Protein AF-X1LN99-F1 (afdb_monomer_lite)

Structure (mmCIF, N/CA/C/O backbone):
data_AF-X1LN99-F1
#
_entry.id   AF-X1LN99-F1
#
loop_
_atom_site.group_PDB
_atom_site.id
_atom_site.type_symbol
_atom_site.label_atom_id
_atom_site.label_alt_id
_atom_site.label_comp_id
_atom_site.label_asym_id
_atom_site.label_entity_id
_atom_site.label_seq_id
_atom_site.pdbx_PDB_ins_code
_atom_site.Cartn_x
_atom_site.Cartn_y
_atom_site.Cartn_z
_atom_site.occupancy
_atom_site.B_iso_or_equiv
_atom_site.auth_seq_id
_atom_site.auth_comp_id
_atom_site.auth_asym_id
_atom_site.auth_atom_id
_atom_site.pdbx_PDB_model_num
ATOM 1 N N . MET A 1 1 ? -45.304 30.176 42.654 1.00 46.66 1 MET A N 1
ATOM 2 C CA . MET A 1 1 ? -45.080 28.959 41.843 1.00 46.66 1 MET A CA 1
ATOM 3 C C . MET A 1 1 ? -43.577 28.750 41.726 1.00 46.66 1 MET A C 1
ATOM 5 O O . MET A 1 1 ? -42.931 29.525 41.030 1.00 46.66 1 MET A O 1
ATOM 9 N N . ARG A 1 2 ? -42.998 27.821 42.500 1.00 54.62 2 ARG A N 1
ATOM 10 C CA . ARG A 1 2 ? -41.546 27.556 42.487 1.00 54.62 2 ARG A CA 1
ATOM 11 C C . ARG A 1 2 ? -41.165 26.625 41.335 1.00 54.62 2 ARG A C 1
ATOM 13 O O . ARG A 1 2 ? -42.014 25.917 40.801 1.00 54.62 2 ARG A O 1
ATOM 20 N N . LYS A 1 3 ? -39.906 26.709 40.894 1.00 66.12 3 LYS A N 1
ATOM 21 C CA . LYS A 1 3 ? -39.421 26.034 39.684 1.00 66.12 3 LYS A CA 1
ATOM 22 C C . LYS A 1 3 ? -39.251 24.530 39.958 1.00 66.12 3 LYS A C 1
ATOM 24 O O . LYS A 1 3 ? -38.556 24.193 40.909 1.00 66.12 3 LYS A O 1
ATOM 29 N N . PRO A 1 4 ? -39.781 23.635 39.105 1.00 71.94 4 PRO A N 1
ATOM 30 C CA . PRO A 1 4 ? -39.759 22.183 39.335 1.00 71.94 4 PRO A CA 1
ATOM 31 C C . PRO A 1 4 ? -38.345 21.621 39.562 1.00 71.94 4 PRO A C 1
ATOM 33 O O . PRO A 1 4 ? -38.133 20.824 40.464 1.00 71.94 4 PRO A O 1
ATOM 36 N N . LYS A 1 5 ? -37.343 22.150 38.847 1.00 78.31 5 LYS A N 1
ATOM 37 C CA . LYS A 1 5 ? -35.937 21.729 38.982 1.00 78.31 5 LYS A CA 1
ATOM 38 C C . LYS A 1 5 ? -35.326 21.964 40.367 1.00 78.31 5 LYS A C 1
ATOM 40 O O . LYS A 1 5 ? -34.363 21.301 40.721 1.00 78.31 5 LYS A O 1
ATOM 45 N N . GLU A 1 6 ? -35.809 22.957 41.109 1.00 84.56 6 GLU A N 1
ATOM 46 C CA . GLU A 1 6 ? -35.268 23.272 42.435 1.00 84.56 6 GLU A CA 1
ATOM 47 C C . GLU A 1 6 ? -35.751 22.256 43.473 1.00 84.56 6 GLU A C 1
ATOM 49 O O . GLU A 1 6 ? -34.969 21.818 44.307 1.00 84.56 6 GLU A O 1
ATOM 54 N N . PHE A 1 7 ? -37.009 21.821 43.360 1.00 87.94 7 PHE A N 1
ATOM 55 C CA . PHE A 1 7 ? -37.572 20.768 44.198 1.00 87.94 7 PHE A CA 1
ATOM 56 C C . PHE A 1 7 ? -36.918 19.408 43.928 1.00 87.94 7 PHE A C 1
ATOM 58 O O . PHE A 1 7 ? -36.522 18.739 44.877 1.00 87.94 7 PHE A O 1
ATOM 65 N N . ASP A 1 8 ? -36.741 19.036 42.655 1.00 88.12 8 ASP A N 1
ATOM 66 C CA . ASP A 1 8 ? -36.115 17.761 42.274 1.00 88.12 8 ASP A CA 1
ATOM 67 C C . ASP A 1 8 ? -34.702 17.626 42.868 1.00 88.12 8 ASP A C 1
ATOM 69 O O . ASP A 1 8 ? -34.367 16.599 43.449 1.00 88.12 8 ASP A O 1
ATOM 73 N N . ASN A 1 9 ? -33.907 18.700 42.825 1.00 91.31 9 ASN A N 1
ATOM 74 C CA . ASN A 1 9 ? -32.567 18.714 43.417 1.00 91.31 9 ASN A CA 1
ATOM 75 C C . ASN A 1 9 ? -32.588 18.551 44.949 1.00 91.31 9 ASN A C 1
ATOM 77 O O . ASN A 1 9 ? -31.709 17.901 45.509 1.00 91.31 9 ASN A O 1
ATOM 81 N N . ILE A 1 10 ? -33.566 19.161 45.632 1.00 90.75 10 ILE A N 1
ATOM 82 C CA . ILE A 1 10 ? -33.731 19.033 47.090 1.00 90.75 10 ILE A CA 1
ATOM 83 C C . ILE A 1 10 ? -34.147 17.602 47.448 1.00 90.75 10 ILE A C 1
ATOM 85 O O . ILE A 1 10 ? -33.633 17.023 48.405 1.00 90.75 10 ILE A O 1
ATOM 89 N N . LEU A 1 11 ? -35.056 17.013 46.667 1.00 89.94 11 LEU A N 1
ATOM 90 C CA . LEU A 1 11 ? -35.460 15.624 46.835 1.00 89.94 11 LEU A CA 1
ATOM 91 C C . LEU A 1 11 ? -34.271 14.677 46.629 1.00 89.94 11 LEU A C 1
ATOM 93 O O . LEU A 1 11 ? -34.066 13.800 47.464 1.00 89.94 11 LEU A O 1
ATOM 97 N N . ASP A 1 12 ? -33.472 14.872 45.579 1.00 90.81 12 ASP A N 1
ATOM 98 C CA . ASP A 1 12 ? -32.281 14.062 45.297 1.00 90.81 12 ASP A CA 1
ATOM 99 C C . ASP A 1 12 ? -31.249 14.130 46.436 1.00 90.81 12 ASP A C 1
ATOM 101 O O . ASP A 1 12 ? -30.759 13.088 46.879 1.00 90.81 12 ASP A O 1
ATOM 105 N N . ASP A 1 13 ? -30.977 15.321 46.982 1.00 91.62 13 ASP A N 1
ATOM 106 C CA . ASP A 1 13 ? -30.096 15.476 48.151 1.00 91.62 13 ASP A CA 1
ATOM 107 C C . ASP A 1 13 ? -30.667 14.756 49.387 1.00 91.62 13 ASP A C 1
ATOM 109 O O . ASP A 1 13 ? -29.952 14.005 50.060 1.00 91.62 13 ASP A O 1
ATOM 113 N N . CYS A 1 14 ? -31.974 14.883 49.651 1.00 90.88 14 CYS A N 1
ATOM 114 C CA . CYS A 1 14 ? -32.622 14.133 50.729 1.00 90.88 14 CYS A CA 1
ATOM 115 C C . CYS A 1 14 ? -32.538 12.613 50.531 1.00 90.88 14 CYS A C 1
ATOM 117 O O . CYS A 1 14 ? -32.322 11.876 51.497 1.00 90.88 14 CYS A O 1
ATOM 119 N N . LEU A 1 15 ? -32.685 12.123 49.298 1.00 90.19 15 LEU A N 1
ATOM 120 C CA . LEU A 1 15 ? -32.562 10.703 48.976 1.00 90.19 15 LEU A CA 1
ATOM 121 C C . LEU A 1 15 ? -31.135 10.200 49.191 1.00 90.19 15 LEU A C 1
ATOM 123 O O . LEU A 1 15 ? -30.956 9.122 49.758 1.00 90.19 15 LEU A O 1
ATOM 127 N N . GLU A 1 16 ? -30.121 10.967 48.795 1.00 90.81 16 GLU A N 1
ATOM 128 C CA . GLU A 1 16 ? -28.720 10.602 49.005 1.00 90.81 16 GLU A CA 1
ATOM 129 C C . GLU A 1 16 ? -28.380 10.517 50.501 1.00 90.81 16 GLU A C 1
ATOM 131 O O . GLU A 1 16 ? -27.798 9.526 50.961 1.00 90.81 16 GLU A O 1
ATOM 1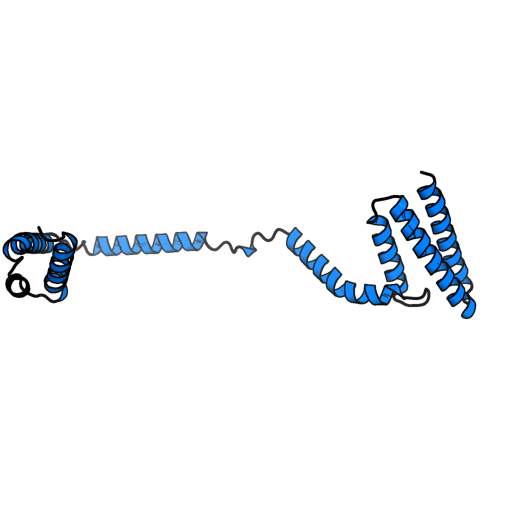36 N N . ARG A 1 17 ? -28.801 11.511 51.293 1.00 88.50 17 ARG A N 1
ATOM 137 C CA . ARG A 1 17 ? -28.586 11.525 52.749 1.00 88.50 17 ARG A CA 1
ATOM 138 C C . ARG A 1 17 ? -29.305 10.371 53.449 1.00 88.50 17 ARG A C 1
ATOM 140 O O . ARG A 1 17 ? -28.703 9.669 54.264 1.00 88.50 17 ARG A O 1
ATOM 147 N N . LEU A 1 18 ? -30.554 10.102 53.080 1.00 89.00 18 LEU A N 1
ATOM 148 C CA . LEU A 1 18 ? -31.356 9.034 53.678 1.00 89.00 18 LEU A CA 1
ATOM 149 C C . LEU A 1 18 ? -30.870 7.631 53.272 1.00 89.00 18 LEU A C 1
ATOM 151 O O . LEU A 1 18 ? -30.830 6.714 54.097 1.00 89.00 18 LEU A O 1
ATOM 155 N N . LEU A 1 19 ? -30.504 7.421 52.003 1.00 85.44 19 LEU A N 1
ATOM 156 C CA . LEU A 1 19 ? -30.157 6.092 51.485 1.00 85.44 19 LEU A CA 1
ATOM 157 C C . LEU A 1 19 ? -28.691 5.712 51.708 1.00 85.44 19 LEU A C 1
ATOM 159 O O . LEU A 1 19 ? -28.435 4.533 51.975 1.00 85.44 19 LEU A O 1
ATOM 163 N N . THR A 1 20 ? -27.771 6.677 51.619 1.00 85.31 20 THR A N 1
ATOM 164 C CA . THR A 1 20 ? -26.319 6.450 51.696 1.00 85.31 20 THR A CA 1
ATOM 165 C C . THR A 1 20 ? -25.751 6.806 53.069 1.00 85.31 20 THR A C 1
ATOM 167 O O . THR A 1 20 ? -24.973 6.023 53.612 1.00 85.31 20 THR A O 1
ATOM 170 N N . LYS A 1 21 ? -26.134 7.956 53.650 1.00 85.31 21 LYS A N 1
ATOM 171 C CA . LYS A 1 21 ? -25.605 8.420 54.954 1.00 85.31 21 LYS A CA 1
ATOM 172 C C . LYS A 1 21 ? -26.401 7.903 56.157 1.00 85.31 21 LYS A C 1
ATOM 174 O O . LYS A 1 21 ? -25.872 7.878 57.263 1.00 85.31 21 LYS A O 1
ATOM 179 N N . GLY A 1 22 ? -27.634 7.443 55.937 1.00 82.50 22 GLY A N 1
ATOM 180 C CA . GLY A 1 22 ? -28.493 6.867 56.975 1.00 82.50 22 GLY A CA 1
ATOM 181 C C . GLY A 1 22 ? -29.210 7.900 57.848 1.00 82.50 22 GLY A C 1
ATOM 182 O O . GLY A 1 22 ? -29.610 7.565 58.961 1.00 82.50 22 GLY A O 1
ATOM 183 N N . GLU A 1 23 ? -29.366 9.135 57.364 1.00 88.56 23 GLU A N 1
ATOM 184 C CA . GLU A 1 23 ? -30.147 10.173 58.048 1.00 88.56 23 GLU A CA 1
ATOM 185 C C . GLU A 1 23 ? -31.647 9.831 58.087 1.00 88.56 23 GLU A C 1
ATOM 187 O O . GLU A 1 23 ? -32.174 9.089 57.250 1.00 88.56 23 GLU A O 1
ATOM 192 N N . THR A 1 24 ? -32.342 10.373 59.088 1.00 87.44 24 THR A N 1
ATOM 193 C CA . THR A 1 24 ? -33.792 10.197 59.270 1.00 87.44 24 THR A CA 1
ATOM 194 C C . THR A 1 24 ? -34.592 11.196 58.430 1.00 87.44 24 THR A C 1
ATOM 196 O O . THR A 1 24 ? -34.074 12.228 58.005 1.00 87.44 24 THR A O 1
ATOM 199 N N . ILE A 1 25 ? -35.871 10.897 58.175 1.00 86.50 25 ILE A N 1
ATOM 200 C CA . ILE A 1 25 ? -36.743 11.780 57.382 1.00 86.50 25 ILE A CA 1
ATOM 201 C C . ILE A 1 25 ? -36.854 13.141 58.075 1.00 86.50 25 ILE A C 1
ATOM 203 O O . ILE A 1 25 ? -36.763 14.177 57.428 1.00 86.50 25 ILE A O 1
ATOM 207 N N . GLU A 1 26 ? -36.982 13.131 59.397 1.00 87.50 26 GLU A N 1
ATOM 208 C CA . GLU A 1 26 ? -37.114 14.307 60.249 1.00 87.50 26 GLU A CA 1
ATOM 209 C C . GLU A 1 26 ? -35.918 15.259 60.089 1.00 87.50 26 GLU A C 1
ATOM 211 O O . GLU A 1 26 ? -36.114 16.455 59.899 1.00 87.50 26 GLU A O 1
ATOM 216 N N . GLN A 1 27 ? -34.694 14.724 60.035 1.00 86.88 27 GLN A N 1
ATOM 217 C CA . GLN A 1 27 ? -33.472 15.511 59.820 1.00 86.88 27 GLN A CA 1
ATOM 218 C C . GLN A 1 27 ? -33.415 16.164 58.429 1.00 86.88 27 GLN A C 1
ATOM 220 O O . GLN A 1 27 ? -32.921 17.288 58.293 1.00 86.88 27 GLN A O 1
ATOM 225 N N . CYS A 1 28 ? -33.955 15.508 57.392 1.00 86.88 28 CYS A N 1
ATOM 226 C CA . CYS A 1 28 ? -34.029 16.139 56.072 1.00 86.88 28 CYS A CA 1
ATOM 227 C C . CYS A 1 28 ? -35.118 17.214 55.998 1.00 86.88 28 CYS A C 1
ATOM 229 O O . CYS A 1 28 ? -34.920 18.252 55.368 1.00 86.88 28 CYS A O 1
ATOM 231 N N . LEU A 1 29 ? -36.248 17.002 56.683 1.00 87.94 29 LEU A N 1
ATOM 232 C CA . LEU A 1 29 ? -37.337 17.980 56.746 1.00 87.94 29 LEU A CA 1
ATOM 233 C C . LEU A 1 29 ? -36.939 19.240 57.532 1.00 87.94 29 LEU A C 1
ATOM 235 O O . LEU A 1 29 ? -37.358 20.333 57.163 1.00 87.94 29 LEU A O 1
ATOM 239 N N . GLU A 1 30 ? -36.088 19.117 58.556 1.00 89.31 30 GLU A N 1
ATOM 240 C CA . GLU A 1 30 ? -35.507 20.267 59.269 1.00 89.31 30 GLU A CA 1
ATOM 241 C C . GLU A 1 30 ? -34.581 21.112 58.383 1.00 89.31 30 GLU A C 1
ATOM 243 O O . GLU A 1 30 ? -34.513 22.331 58.544 1.00 89.31 30 GLU A O 1
ATOM 248 N N . SER A 1 31 ? -33.895 20.486 57.423 1.00 86.50 31 SER A N 1
ATOM 249 C CA . SER A 1 31 ? -33.008 21.184 56.482 1.00 86.50 31 SER A CA 1
ATOM 250 C C . SER A 1 31 ? -33.775 21.967 55.405 1.00 86.50 31 SER A C 1
ATOM 252 O O . SER A 1 31 ? -33.236 22.925 54.851 1.00 86.50 31 SER A O 1
ATOM 254 N N . TYR A 1 32 ? -35.029 21.586 55.126 1.00 87.75 32 TYR A N 1
ATOM 255 C CA . TYR A 1 32 ? -35.880 22.179 54.085 1.00 87.75 32 TYR A CA 1
ATOM 256 C C . TYR A 1 32 ? -37.329 22.387 54.576 1.00 87.75 32 TYR A C 1
ATOM 258 O O . TYR A 1 32 ? -38.263 21.760 54.063 1.00 87.75 32 TYR A O 1
ATOM 266 N N . PRO A 1 33 ? -37.551 23.283 55.560 1.00 82.69 33 PRO A N 1
ATOM 267 C CA . PRO A 1 33 ? -38.851 23.444 56.215 1.00 82.69 33 PRO A CA 1
ATOM 268 C C . PRO A 1 33 ? -39.938 23.990 55.280 1.00 82.69 33 PRO A C 1
ATOM 270 O O . PRO A 1 33 ? -41.115 23.701 55.469 1.00 82.69 33 PRO A O 1
ATOM 273 N N . GLU A 1 34 ? -39.563 24.746 54.243 1.00 85.25 34 GLU A N 1
ATOM 274 C CA . GLU A 1 34 ? -40.515 25.321 53.282 1.00 85.25 34 GLU A CA 1
ATOM 275 C C . GLU A 1 34 ? -41.102 24.285 52.306 1.00 85.25 34 GLU A C 1
ATOM 277 O O . GLU A 1 34 ? -42.121 24.553 51.675 1.00 85.25 34 GLU A O 1
ATOM 282 N N . GLN A 1 35 ? -40.462 23.120 52.158 1.00 86.00 35 GLN A N 1
ATOM 283 C CA . GLN A 1 35 ? -40.867 22.030 51.260 1.00 86.00 35 GLN A CA 1
ATOM 284 C C . GLN A 1 35 ? -41.264 20.763 52.034 1.00 86.00 35 GLN A C 1
ATOM 286 O O . GLN A 1 35 ? -41.509 19.715 51.432 1.00 86.00 35 GLN A O 1
ATOM 291 N N . ALA A 1 36 ? -41.328 20.841 53.366 1.00 84.88 36 ALA A N 1
ATOM 292 C CA . ALA A 1 36 ? -41.495 19.681 54.229 1.00 84.88 36 ALA A CA 1
ATOM 293 C C . ALA A 1 36 ? -42.809 18.921 53.972 1.00 84.88 36 ALA A C 1
ATOM 295 O O . ALA A 1 36 ? -42.816 17.687 53.955 1.00 84.88 36 ALA A O 1
ATOM 296 N N . ASP A 1 37 ? -43.899 19.646 53.711 1.00 85.12 37 ASP A N 1
ATOM 297 C CA . ASP A 1 37 ? -45.219 19.060 53.450 1.00 85.12 37 ASP A CA 1
ATOM 298 C C . ASP A 1 37 ? -45.254 18.245 52.145 1.00 85.12 37 ASP A C 1
ATOM 300 O O . ASP A 1 37 ? -45.911 17.204 52.08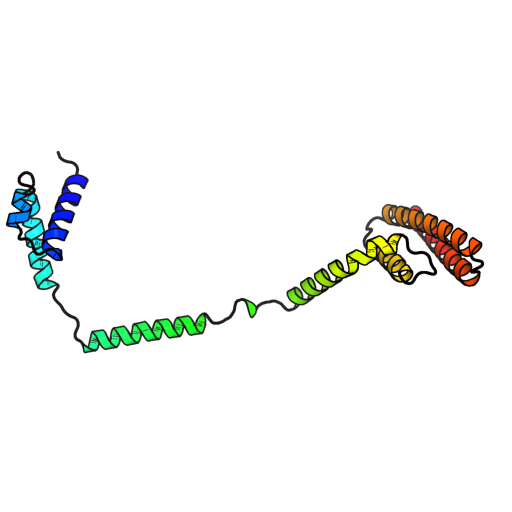2 1.00 85.12 37 ASP A O 1
ATOM 304 N N . GLU A 1 38 ? -44.500 18.668 51.124 1.00 86.88 38 GLU A N 1
ATOM 305 C CA . GLU A 1 38 ? -44.412 17.983 49.827 1.00 86.88 38 GLU A CA 1
ATOM 306 C C . GLU A 1 38 ? -43.361 16.853 49.826 1.00 86.88 38 GLU A C 1
ATOM 308 O O . GLU A 1 38 ? -43.577 15.804 49.217 1.00 86.88 38 GLU A O 1
ATOM 313 N N . LEU A 1 39 ? -42.242 17.011 50.546 1.00 88.81 39 LEU A N 1
ATOM 314 C CA . LEU A 1 39 ? -41.155 16.019 50.608 1.00 88.81 39 LEU A CA 1
ATOM 315 C C . LEU A 1 39 ? -41.506 14.791 51.458 1.00 88.81 39 LEU A C 1
ATOM 317 O O . LEU A 1 39 ? -41.156 13.660 51.106 1.00 88.81 39 LEU A O 1
ATOM 321 N N . LYS A 1 40 ? -42.209 14.988 52.578 1.00 89.38 40 LYS A N 1
ATOM 322 C CA . LYS A 1 40 ? -42.541 13.927 53.540 1.00 89.38 40 LYS A CA 1
ATOM 323 C C . LYS A 1 40 ? -43.206 12.687 52.911 1.00 89.38 40 LYS A C 1
ATOM 325 O O . LYS A 1 40 ? -42.703 11.585 53.159 1.00 89.38 40 LYS A O 1
ATOM 330 N N . PRO A 1 41 ? -44.279 12.792 52.097 1.00 92.38 41 PRO A N 1
ATOM 331 C CA . PRO A 1 41 ? -44.906 11.612 51.491 1.00 92.38 41 PRO A CA 1
ATOM 332 C C . PRO A 1 41 ? -43.991 10.890 50.484 1.00 92.38 41 PRO A C 1
ATOM 334 O O . PRO A 1 41 ? -44.022 9.658 50.389 1.00 92.38 41 PRO A O 1
ATOM 337 N N . LEU A 1 42 ? -43.135 11.622 49.763 1.00 90.88 42 LEU A N 1
ATOM 338 C CA . LEU A 1 42 ? -42.202 11.038 48.793 1.00 90.88 42 LEU A CA 1
ATOM 339 C C . LEU A 1 42 ? -41.109 10.217 49.489 1.00 90.88 42 LEU A C 1
ATOM 341 O O . LEU A 1 42 ? -40.862 9.067 49.119 1.00 90.88 42 LEU A O 1
ATOM 345 N N . LEU A 1 43 ? -40.518 10.757 50.558 1.00 89.88 43 LEU A N 1
ATOM 346 C CA . LEU A 1 43 ? -39.488 10.062 51.338 1.00 89.88 43 LEU A CA 1
ATOM 347 C C . LEU A 1 43 ? -40.041 8.814 52.047 1.00 89.88 43 LEU A C 1
ATOM 349 O O . LEU A 1 43 ? -39.387 7.768 52.073 1.00 89.88 43 LEU A O 1
ATOM 353 N N . GLN A 1 44 ? -41.276 8.876 52.557 1.00 90.00 44 GLN A N 1
ATOM 354 C CA . GLN A 1 44 ? -41.958 7.708 53.128 1.00 90.00 44 GLN A CA 1
ATOM 355 C C . GLN A 1 44 ? -42.160 6.593 52.092 1.00 90.00 44 GLN A C 1
ATOM 357 O O . GLN A 1 44 ? -41.932 5.417 52.391 1.00 90.00 44 GLN A O 1
ATOM 362 N N . THR A 1 45 ? -42.527 6.959 50.861 1.00 88.31 45 THR A N 1
ATOM 363 C CA . THR A 1 45 ? -42.714 6.011 49.753 1.00 88.31 45 THR A CA 1
ATOM 364 C C . THR A 1 45 ? -41.404 5.315 49.390 1.00 88.31 45 THR A C 1
ATOM 366 O O . THR A 1 45 ? -41.366 4.091 49.229 1.00 88.31 45 THR A O 1
ATOM 369 N N . VAL A 1 46 ? -40.303 6.066 49.327 1.00 87.88 46 VAL A N 1
ATOM 370 C CA . VAL A 1 46 ? -38.966 5.512 49.073 1.00 87.88 46 VAL A CA 1
ATOM 371 C C . VAL A 1 46 ? -38.564 4.536 50.175 1.00 87.88 46 VAL A C 1
ATOM 373 O O . VAL A 1 46 ? -38.072 3.448 49.881 1.00 87.88 46 VAL A O 1
ATOM 376 N N . LEU A 1 47 ? -38.811 4.869 51.442 1.00 85.25 47 LEU A N 1
ATOM 377 C CA . LEU A 1 47 ? -38.448 4.010 52.569 1.00 85.25 47 LEU A CA 1
ATOM 378 C C . LEU A 1 47 ? -39.268 2.710 52.599 1.00 85.25 47 LEU A C 1
ATOM 380 O O . LEU A 1 47 ? -38.711 1.636 52.852 1.00 85.25 47 LEU A O 1
ATOM 384 N N . ALA A 1 48 ? -40.565 2.780 52.287 1.00 85.75 48 ALA A N 1
ATOM 385 C CA . ALA A 1 48 ? -41.413 1.600 52.119 1.00 85.75 48 ALA A CA 1
ATOM 386 C C . ALA A 1 48 ? -40.925 0.719 50.954 1.00 85.75 48 ALA A C 1
ATOM 388 O O . ALA A 1 48 ? -40.791 -0.499 51.099 1.00 85.75 48 ALA A O 1
ATOM 389 N N . THR A 1 49 ? -40.562 1.346 49.833 1.00 85.06 49 THR A N 1
ATOM 390 C CA . THR A 1 49 ? -40.054 0.657 48.640 1.00 85.06 49 THR A CA 1
ATOM 391 C C . THR A 1 49 ? -38.685 0.029 48.887 1.00 85.06 49 THR A C 1
ATOM 393 O O . THR A 1 49 ? -38.460 -1.109 48.491 1.00 85.06 49 THR A O 1
ATOM 396 N N . LYS A 1 50 ? -37.777 0.697 49.610 1.00 82.19 50 LYS A N 1
ATOM 397 C CA . LYS A 1 50 ? -36.453 0.164 49.973 1.00 82.19 50 LYS A CA 1
ATOM 398 C C . LYS A 1 50 ? -36.572 -1.121 50.792 1.00 82.19 50 LYS A C 1
ATOM 400 O O . LYS A 1 50 ? -35.856 -2.085 50.529 1.00 82.19 50 LYS A O 1
ATOM 405 N N . LYS A 1 51 ? -37.494 -1.150 51.762 1.00 77.12 51 LYS A N 1
ATOM 406 C CA . LYS A 1 51 ? -37.774 -2.348 52.571 1.00 77.12 51 LYS A CA 1
ATOM 407 C C . LYS A 1 51 ? -38.314 -3.494 51.711 1.00 77.12 51 LYS A C 1
ATOM 409 O O . LYS A 1 51 ? -37.895 -4.630 51.899 1.00 77.12 51 LYS A O 1
ATOM 414 N N . ALA A 1 52 ? -39.181 -3.192 50.744 1.00 76.06 52 ALA A N 1
ATOM 415 C CA . ALA A 1 52 ? -39.717 -4.180 49.807 1.00 76.06 52 ALA A CA 1
ATOM 416 C C . ALA A 1 52 ? -38.687 -4.647 48.758 1.00 76.06 52 ALA A C 1
ATOM 418 O O . ALA A 1 52 ? -38.700 -5.804 48.353 1.00 76.06 52 ALA A O 1
ATOM 419 N N . SER A 1 53 ? -37.766 -3.771 48.347 1.00 70.31 53 SER A N 1
ATOM 420 C CA . SER A 1 53 ? -36.742 -4.034 47.330 1.00 70.31 53 SER A CA 1
ATOM 421 C C . SER A 1 53 ? -35.501 -4.748 47.877 1.00 70.31 53 SER A C 1
ATOM 423 O O . SER A 1 53 ? -34.586 -5.049 47.110 1.00 70.31 53 SER A O 1
ATOM 425 N N . ALA A 1 54 ? -35.464 -5.086 49.169 1.00 68.75 54 ALA A N 1
ATOM 426 C CA . ALA A 1 54 ? -34.419 -5.909 49.784 1.00 68.75 54 ALA A CA 1
ATOM 427 C C . ALA A 1 54 ? -34.484 -7.397 49.358 1.00 68.75 54 ALA A C 1
ATOM 429 O O . ALA A 1 54 ? -34.078 -8.291 50.102 1.00 68.75 54 ALA A O 1
ATOM 430 N N . ILE A 1 55 ? -34.988 -7.679 48.152 1.00 68.44 55 ILE A N 1
ATOM 431 C CA . ILE A 1 55 ? -35.017 -9.009 47.551 1.00 68.44 55 ILE A CA 1
ATOM 432 C C . ILE A 1 55 ? -33.592 -9.338 47.111 1.00 68.44 55 ILE A C 1
ATOM 434 O O . ILE A 1 55 ? -33.155 -8.999 46.012 1.00 68.44 55 ILE A O 1
ATOM 438 N N . GLN A 1 56 ? -32.841 -10.000 47.988 1.00 75.75 56 GLN A N 1
ATOM 439 C CA . GLN A 1 56 ? -31.554 -10.560 47.607 1.00 75.75 56 GLN A CA 1
ATOM 440 C C . GLN A 1 56 ? -31.787 -11.778 46.702 1.00 75.75 56 GLN A C 1
ATOM 442 O O . GLN A 1 56 ? -32.524 -12.695 47.081 1.00 75.75 56 GLN A O 1
ATOM 447 N N . PRO A 1 57 ? -31.168 -11.829 45.508 1.00 80.94 57 PRO A N 1
ATOM 448 C CA . PRO A 1 57 ? -31.215 -13.019 44.675 1.00 80.94 57 PRO A CA 1
ATOM 449 C C . PRO A 1 57 ? -30.664 -14.218 45.445 1.00 80.94 57 PRO A C 1
ATOM 451 O O . PRO A 1 57 ? -29.670 -14.095 46.165 1.00 80.94 57 PRO A O 1
ATOM 454 N N . ARG A 1 58 ? -31.264 -15.398 45.249 1.00 88.00 58 ARG A N 1
ATOM 455 C CA . ARG A 1 58 ? -30.729 -16.641 45.820 1.00 88.00 58 ARG A CA 1
ATOM 456 C C . ARG A 1 58 ? -29.257 -16.806 45.400 1.00 88.00 58 ARG A C 1
ATOM 458 O O . ARG A 1 58 ? -28.935 -16.540 44.236 1.00 88.00 58 ARG A O 1
ATOM 465 N N . PRO A 1 59 ? -28.364 -17.267 46.290 1.00 87.06 59 PRO A N 1
ATOM 466 C CA . PRO A 1 59 ? -26.930 -17.360 46.000 1.00 87.06 59 PRO A CA 1
ATOM 467 C C . PRO A 1 59 ? -26.629 -18.211 44.755 1.00 87.06 59 PRO A C 1
ATOM 469 O O . PRO A 1 59 ? -25.770 -17.850 43.951 1.00 87.06 59 PRO A O 1
ATOM 472 N N . GLU A 1 60 ? -27.406 -19.273 44.528 1.00 91.06 60 GLU A N 1
ATOM 473 C CA . GLU A 1 60 ? -27.311 -20.122 43.334 1.00 91.06 60 GLU A CA 1
ATOM 474 C C . GLU A 1 60 ? -27.624 -19.370 42.033 1.00 91.06 60 GLU A C 1
ATOM 476 O O . GLU A 1 60 ? -26.941 -19.547 41.022 1.00 91.06 60 GLU A O 1
ATOM 481 N N . PHE A 1 61 ? -28.626 -18.485 42.055 1.00 91.38 61 PHE A N 1
ATOM 482 C CA . PHE A 1 61 ? -28.978 -17.659 40.901 1.00 91.38 61 PHE A CA 1
ATOM 483 C C . PHE A 1 61 ? -27.851 -16.676 40.573 1.00 91.38 61 PHE A C 1
ATOM 485 O O . PHE A 1 61 ? -27.467 -16.538 39.413 1.00 91.38 61 PHE A O 1
ATOM 492 N N . LYS A 1 62 ? -27.259 -16.047 41.598 1.00 92.12 62 LYS A N 1
ATOM 493 C CA . LYS A 1 62 ? -26.122 -15.130 41.434 1.00 92.12 62 LYS A CA 1
ATOM 494 C C . LYS A 1 62 ? -24.903 -15.841 40.841 1.00 92.12 62 LYS A C 1
ATOM 496 O O . LYS A 1 62 ? -24.266 -15.306 39.933 1.00 92.12 62 LYS A O 1
ATOM 501 N N . ALA A 1 63 ? -24.598 -17.048 41.319 1.00 91.19 63 ALA A N 1
ATOM 502 C CA . ALA A 1 63 ? -23.507 -17.863 40.790 1.00 91.19 63 ALA A CA 1
ATOM 503 C C . ALA A 1 63 ? -23.740 -18.231 39.314 1.00 91.19 63 ALA A C 1
ATOM 505 O O . ALA A 1 63 ? -22.853 -18.037 38.481 1.00 91.19 63 ALA A O 1
ATOM 506 N N . ARG A 1 64 ? -24.957 -18.676 38.972 1.00 94.38 64 ARG A N 1
ATOM 507 C CA . ARG A 1 64 ? -25.341 -19.012 37.594 1.00 94.38 64 ARG A CA 1
ATOM 508 C C . ARG A 1 64 ? -25.259 -17.804 36.659 1.00 94.38 64 ARG A C 1
ATOM 510 O O . ARG A 1 64 ? -24.671 -17.913 35.587 1.00 94.38 64 ARG A O 1
ATOM 517 N N . ALA A 1 65 ? -25.806 -16.660 37.065 1.00 93.62 65 ALA A N 1
ATOM 518 C CA . ALA A 1 65 ? -25.768 -15.433 36.273 1.00 93.62 65 ALA A CA 1
ATOM 519 C C . ALA A 1 65 ? -24.326 -14.964 36.021 1.00 93.62 65 ALA A C 1
ATOM 521 O O . ALA A 1 65 ? -23.977 -14.604 34.898 1.00 93.62 65 ALA A O 1
ATOM 522 N N . ARG A 1 66 ? -23.459 -15.043 37.042 1.00 94.69 66 ARG A N 1
ATOM 523 C CA . ARG A 1 66 ? -22.035 -14.708 36.908 1.00 94.69 66 ARG A CA 1
ATOM 524 C C . ARG A 1 66 ? -21.326 -15.622 35.912 1.00 94.69 66 ARG A C 1
ATOM 526 O O . ARG A 1 66 ? -20.569 -15.132 35.081 1.00 94.69 66 ARG A O 1
ATOM 533 N N . TYR A 1 67 ? -21.580 -16.927 35.982 1.00 95.25 67 TYR A N 1
ATOM 534 C CA . TYR A 1 67 ? -21.010 -17.886 35.037 1.00 95.25 67 TYR A CA 1
ATOM 535 C C . TYR A 1 67 ? -21.462 -17.598 33.599 1.00 95.25 67 TYR A C 1
ATOM 537 O O . TYR A 1 67 ? -20.625 -17.487 32.705 1.00 95.25 67 TYR A O 1
ATOM 545 N N . GLN A 1 68 ? -22.767 -17.391 33.384 1.00 94.69 68 GLN A N 1
ATOM 546 C CA . GLN A 1 68 ? -23.315 -17.073 32.062 1.00 94.69 68 GLN A CA 1
ATOM 547 C C . GLN A 1 68 ? -22.702 -15.793 31.485 1.00 94.69 68 GLN A C 1
ATOM 549 O O . GLN A 1 68 ? -22.248 -15.795 30.343 1.00 94.69 68 GLN A O 1
ATOM 554 N N . PHE A 1 69 ? -22.604 -14.734 32.291 1.00 95.12 69 PHE A N 1
ATOM 555 C CA . PHE A 1 69 ? -21.993 -13.472 31.879 1.00 95.12 69 PHE A CA 1
ATOM 556 C C . PHE A 1 69 ? -20.533 -13.649 31.436 1.00 95.12 69 PHE A C 1
ATOM 558 O O . PHE A 1 69 ? -20.165 -13.235 30.339 1.00 95.12 69 PHE A O 1
ATOM 565 N N . LEU A 1 70 ? -19.712 -14.323 32.249 1.00 95.00 70 LEU A N 1
ATOM 566 C CA . LEU A 1 70 ? -18.302 -14.558 31.920 1.00 95.00 70 LEU A CA 1
ATOM 567 C C . LEU A 1 70 ? -18.135 -15.443 30.675 1.00 95.00 70 LEU A C 1
ATOM 569 O O . LEU A 1 70 ? -17.279 -15.164 29.839 1.00 95.00 70 LEU A O 1
ATOM 573 N N . SER A 1 71 ? -18.975 -16.468 30.512 1.00 92.50 71 SER A N 1
ATOM 574 C CA . SER A 1 71 ? -18.938 -17.339 29.330 1.00 92.50 71 SER A CA 1
ATOM 575 C C . SER A 1 71 ? -19.305 -16.598 28.037 1.00 92.50 71 SER A C 1
ATOM 577 O O . SER A 1 71 ? -18.675 -16.808 27.000 1.00 92.50 71 SER A O 1
ATOM 579 N N . ALA A 1 72 ? -20.263 -15.667 28.102 1.00 90.94 72 ALA A N 1
ATOM 580 C CA . ALA A 1 72 ? -20.630 -14.830 26.967 1.00 90.94 72 ALA A CA 1
ATOM 581 C C . ALA A 1 72 ? -19.484 -13.891 26.559 1.00 90.94 72 ALA A C 1
ATOM 583 O O . ALA A 1 72 ? -19.229 -13.729 25.366 1.00 90.94 72 ALA A O 1
ATOM 584 N N . LEU A 1 73 ? -18.749 -13.328 27.527 1.00 88.88 73 LEU A N 1
ATOM 585 C CA . LEU A 1 73 ? -17.570 -12.502 27.245 1.00 88.88 73 LEU A CA 1
ATOM 586 C C . LEU A 1 73 ? -16.468 -13.297 26.530 1.00 88.88 73 LEU A C 1
ATOM 588 O O . LEU A 1 73 ? -15.943 -12.832 25.519 1.00 88.88 73 LEU A O 1
ATOM 592 N N . GLN A 1 74 ? -16.173 -14.518 26.985 1.00 86.19 74 GLN A N 1
ATOM 593 C CA . GLN A 1 74 ? -15.178 -15.385 26.338 1.00 86.19 74 GLN A CA 1
ATOM 594 C C . GLN A 1 74 ? -15.577 -15.759 24.902 1.00 86.19 74 GLN A C 1
ATOM 596 O O . GLN A 1 74 ? -14.749 -15.726 23.991 1.00 86.19 74 GLN A O 1
ATOM 601 N N . ALA A 1 75 ? -16.858 -16.060 24.669 1.00 83.06 75 ALA A N 1
ATOM 602 C CA . ALA A 1 75 ? -17.366 -16.353 23.329 1.00 83.06 75 ALA A CA 1
ATOM 603 C C . ALA A 1 75 ? -17.257 -15.142 22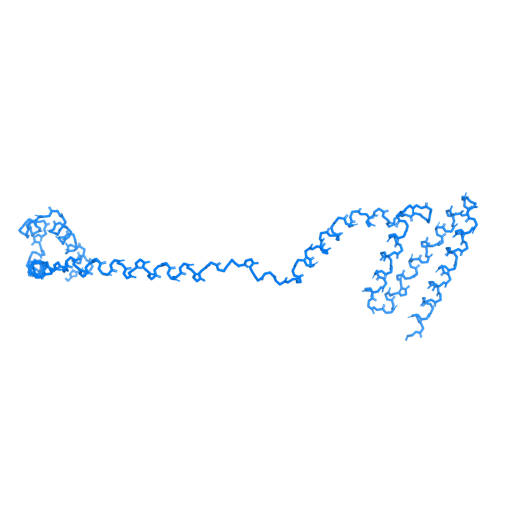.380 1.00 83.06 75 ALA A C 1
ATOM 605 O O . ALA A 1 75 ? -16.982 -15.302 21.187 1.00 83.06 75 ALA A O 1
ATOM 606 N N . MET A 1 76 ? -17.438 -13.922 22.898 1.00 77.00 76 MET A N 1
ATOM 607 C CA . MET A 1 76 ? -17.240 -12.690 22.129 1.00 77.00 76 MET A CA 1
ATOM 608 C C . MET A 1 76 ? -15.762 -12.441 21.801 1.00 77.00 76 MET A C 1
ATOM 610 O O . MET A 1 76 ? -15.447 -12.026 20.684 1.00 77.00 76 MET A O 1
ATOM 614 N N . GLU A 1 77 ? -14.853 -12.721 22.734 1.00 71.69 77 GLU A N 1
ATOM 615 C CA . GLU A 1 77 ? -13.409 -12.542 22.550 1.00 71.69 77 GLU A CA 1
ATOM 616 C C . GLU A 1 77 ? -12.831 -13.515 21.512 1.00 71.69 77 GLU A C 1
ATOM 618 O O . GLU A 1 77 ? -12.114 -13.093 20.600 1.00 71.69 77 GLU A O 1
ATOM 623 N N . ALA A 1 78 ? -13.252 -14.784 21.541 1.00 64.88 78 ALA A N 1
ATOM 624 C CA . ALA A 1 78 ? -12.867 -15.788 20.544 1.00 64.88 78 ALA A CA 1
ATOM 625 C C . ALA A 1 78 ? -13.276 -15.398 19.109 1.00 64.88 78 ALA A C 1
ATOM 627 O O . ALA A 1 78 ? -12.592 -15.729 18.141 1.00 64.88 78 ALA A O 1
ATOM 628 N N . LYS A 1 79 ? -14.372 -14.646 18.946 1.00 63.31 79 LYS A N 1
ATOM 629 C CA . LYS A 1 79 ? -14.809 -14.138 17.636 1.00 63.31 79 LYS A CA 1
ATOM 630 C C . LYS A 1 79 ? -14.028 -12.895 17.192 1.00 63.31 79 LYS A C 1
ATOM 632 O O . LYS A 1 79 ? -13.933 -12.627 15.994 1.00 63.31 79 LYS A O 1
ATOM 637 N N . ARG A 1 80 ? -13.461 -12.139 18.138 1.00 59.69 80 ARG A N 1
ATOM 638 C CA . ARG A 1 80 ? -12.720 -10.894 17.885 1.00 59.69 80 ARG A CA 1
ATOM 639 C C . ARG A 1 80 ? -11.263 -11.132 17.480 1.00 59.69 80 ARG A C 1
ATOM 641 O O . ARG A 1 80 ? -10.636 -10.219 16.954 1.00 59.69 80 ARG A O 1
ATOM 648 N N . SER A 1 81 ? -10.742 -12.352 17.635 1.00 56.62 81 SER A N 1
ATOM 649 C CA . SER A 1 81 ? -9.336 -12.678 17.355 1.00 56.62 81 SER A CA 1
ATOM 650 C C . SER A 1 81 ? -8.991 -12.882 15.873 1.00 56.62 81 SER A C 1
ATOM 652 O O . SER A 1 81 ? -7.946 -13.460 15.572 1.00 56.62 81 SER A O 1
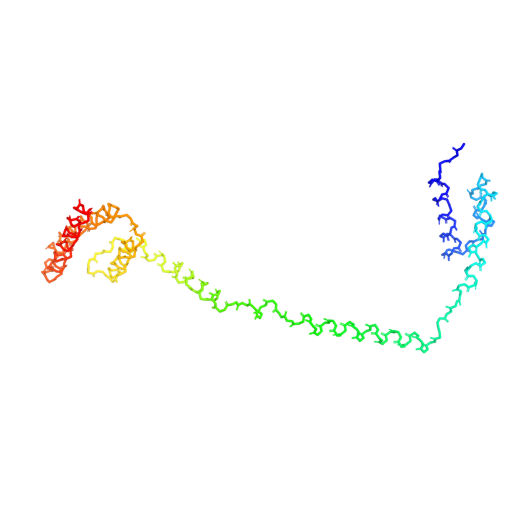ATOM 654 N N . ARG A 1 82 ? -9.812 -12.425 14.917 1.00 60.41 82 ARG A N 1
ATOM 655 C CA . ARG A 1 82 ? -9.309 -12.292 13.544 1.00 60.41 82 ARG A CA 1
ATOM 656 C C . ARG A 1 82 ? -8.476 -11.018 13.500 1.00 60.41 82 ARG A C 1
ATOM 658 O O . ARG A 1 82 ? -9.064 -9.935 13.548 1.00 60.41 82 ARG A O 1
ATOM 665 N N . PRO A 1 83 ? -7.135 -11.103 13.435 1.00 57.59 83 PRO A N 1
ATOM 666 C CA . PRO A 1 83 ? -6.354 -9.897 13.293 1.00 57.59 83 PRO A CA 1
ATOM 667 C C . PRO A 1 83 ? -6.776 -9.263 11.968 1.00 57.59 83 PRO A C 1
ATOM 669 O O . PRO A 1 83 ? -6.878 -9.943 10.945 1.00 57.59 83 PRO A O 1
ATOM 672 N N . PHE A 1 84 ? -6.990 -7.950 11.975 1.00 53.44 84 PHE A N 1
ATOM 673 C CA . PHE A 1 84 ? -7.174 -7.137 10.766 1.00 53.44 84 PHE A CA 1
ATOM 674 C C . PHE A 1 84 ? -6.026 -7.333 9.742 1.00 53.44 84 PHE A C 1
ATOM 676 O O . PHE A 1 84 ? -6.149 -6.954 8.583 1.00 53.44 84 PHE A O 1
ATOM 683 N N . LEU A 1 85 ? -4.932 -7.986 10.156 1.00 54.25 85 LEU A N 1
ATOM 684 C CA . LEU A 1 85 ? -3.793 -8.423 9.350 1.00 54.25 85 LEU A CA 1
ATOM 685 C C . LEU A 1 85 ? -4.049 -9.687 8.497 1.00 54.25 85 LEU A C 1
ATOM 687 O O . LEU A 1 85 ? -3.254 -10.006 7.622 1.00 54.25 85 LEU A O 1
ATOM 691 N N . GLY A 1 86 ? -5.145 -10.419 8.719 1.00 55.19 86 GLY A N 1
ATOM 692 C CA . GLY A 1 86 ? -5.500 -11.610 7.931 1.00 55.19 86 GLY A CA 1
ATOM 693 C C . GLY A 1 86 ? -6.119 -11.298 6.563 1.00 55.19 86 GLY A C 1
ATOM 694 O O . GLY A 1 86 ? -6.318 -12.201 5.755 1.00 55.19 86 GLY A O 1
ATOM 695 N N . TRP A 1 87 ? -6.421 -10.023 6.301 1.00 55.31 87 TRP A N 1
ATOM 696 C CA . TRP A 1 87 ? -6.967 -9.534 5.037 1.00 55.31 87 TRP A CA 1
ATOM 697 C C . TRP A 1 87 ? -6.063 -8.453 4.444 1.00 55.31 87 TRP A C 1
ATOM 699 O O . TRP A 1 87 ? -6.537 -7.449 3.930 1.00 55.31 87 TRP A O 1
ATOM 709 N N . GLN A 1 88 ? -4.740 -8.631 4.516 1.00 60.78 88 GLN A N 1
ATOM 710 C CA . GLN A 1 88 ? -3.887 -7.954 3.547 1.00 60.78 88 GLN A CA 1
ATOM 711 C C . GLN A 1 88 ? -4.019 -8.716 2.234 1.00 60.78 88 GLN A C 1
ATOM 713 O O . GLN A 1 88 ? -3.539 -9.850 2.125 1.00 60.78 88 GLN A O 1
ATOM 718 N N . PRO A 1 89 ? -4.709 -8.155 1.233 1.00 66.44 89 PRO A N 1
ATOM 719 C CA . PRO A 1 89 ? -4.776 -8.827 -0.038 1.00 66.44 89 PRO A CA 1
ATOM 720 C C . PRO A 1 89 ? -3.351 -8.894 -0.598 1.00 66.44 89 PRO A C 1
ATOM 722 O O . PRO A 1 89 ? -2.594 -7.930 -0.515 1.00 66.44 89 PRO A O 1
ATOM 725 N N . ARG A 1 90 ? -2.963 -10.047 -1.148 1.00 67.75 90 ARG A N 1
ATOM 726 C CA . ARG A 1 90 ? -1.583 -10.332 -1.599 1.00 67.75 90 ARG A CA 1
ATOM 727 C C . ARG A 1 90 ? -1.043 -9.301 -2.609 1.00 67.75 90 ARG A C 1
ATOM 729 O O . ARG A 1 90 ? 0.163 -9.208 -2.815 1.00 67.75 90 ARG A O 1
ATOM 736 N N . TRP A 1 91 ? -1.919 -8.503 -3.222 1.00 76.69 91 TRP A N 1
ATOM 737 C CA . TRP A 1 91 ? -1.534 -7.378 -4.070 1.00 76.69 91 TRP A CA 1
ATOM 738 C C . TRP A 1 91 ? -0.960 -6.192 -3.281 1.00 76.69 91 TRP A C 1
ATOM 740 O O . TRP A 1 91 ? -0.068 -5.527 -3.788 1.00 76.69 91 TRP A O 1
ATOM 750 N N . ALA A 1 92 ? -1.379 -5.946 -2.036 1.00 77.31 92 ALA A N 1
ATOM 751 C CA . ALA A 1 92 ? -0.860 -4.848 -1.215 1.00 77.31 92 ALA A CA 1
ATOM 752 C C . ALA A 1 92 ? 0.631 -5.040 -0.892 1.00 77.31 92 ALA A C 1
ATOM 754 O O . ALA A 1 92 ? 1.414 -4.097 -0.976 1.00 77.31 92 ALA A O 1
ATOM 755 N N . THR A 1 93 ? 1.052 -6.279 -0.618 1.00 77.25 93 THR A N 1
ATOM 756 C CA . THR A 1 93 ? 2.472 -6.620 -0.446 1.00 77.25 93 THR A CA 1
ATOM 757 C C . THR A 1 93 ? 3.264 -6.457 -1.746 1.00 77.25 93 THR A C 1
ATOM 759 O O . THR A 1 93 ? 4.398 -5.986 -1.712 1.00 77.25 93 THR A O 1
ATOM 762 N N . ALA A 1 94 ? 2.669 -6.777 -2.901 1.00 81.50 94 ALA A N 1
ATOM 763 C CA . ALA A 1 94 ? 3.297 -6.555 -4.207 1.00 81.50 94 ALA A CA 1
ATOM 764 C C . ALA A 1 94 ? 3.448 -5.055 -4.526 1.00 81.50 94 ALA A C 1
ATOM 766 O O . ALA A 1 94 ? 4.502 -4.615 -4.968 1.00 81.50 94 ALA A O 1
ATOM 767 N N . VAL A 1 95 ? 2.431 -4.243 -4.232 1.00 86.56 95 VAL A N 1
ATOM 768 C CA . VAL A 1 95 ? 2.481 -2.788 -4.442 1.00 86.56 95 VAL A CA 1
ATOM 769 C C . VAL A 1 95 ? 3.537 -2.144 -3.547 1.00 86.56 95 VAL A C 1
ATOM 771 O O . VAL A 1 95 ? 4.341 -1.361 -4.037 1.00 86.56 95 VAL A O 1
ATOM 774 N N . ILE A 1 96 ? 3.589 -2.501 -2.260 1.00 85.25 96 ILE A N 1
ATOM 775 C CA . ILE A 1 96 ? 4.575 -1.952 -1.315 1.00 85.25 96 ILE A CA 1
ATOM 776 C C . ILE A 1 96 ? 6.002 -2.341 -1.714 1.00 85.25 96 ILE A C 1
ATOM 778 O O . ILE A 1 96 ? 6.892 -1.495 -1.696 1.00 85.25 96 ILE A O 1
ATOM 782 N N . THR A 1 97 ? 6.231 -3.593 -2.114 1.00 83.38 97 THR A N 1
ATOM 783 C CA . THR A 1 97 ? 7.559 -4.040 -2.571 1.00 83.38 97 THR A CA 1
ATOM 784 C C . THR A 1 97 ? 7.995 -3.328 -3.851 1.00 83.38 97 THR A C 1
ATOM 786 O O . THR A 1 97 ? 9.137 -2.879 -3.922 1.00 83.38 97 THR A O 1
ATOM 789 N N . VAL A 1 98 ? 7.091 -3.133 -4.819 1.00 83.12 98 VAL A N 1
ATOM 790 C CA . VAL A 1 98 ? 7.353 -2.317 -6.017 1.00 83.12 98 VAL A CA 1
ATOM 791 C C . VAL A 1 98 ? 7.649 -0.865 -5.643 1.00 83.12 98 VAL A C 1
ATOM 793 O O . VAL A 1 98 ? 8.595 -0.288 -6.170 1.00 83.12 98 VAL A O 1
ATOM 796 N N . LEU A 1 99 ? 6.904 -0.277 -4.703 1.00 83.00 99 LEU A N 1
ATOM 797 C CA . LEU A 1 99 ? 7.123 1.101 -4.258 1.00 83.00 99 LEU A CA 1
ATOM 798 C C . LEU A 1 99 ? 8.499 1.274 -3.601 1.00 83.00 99 LEU A C 1
ATOM 800 O O . LEU A 1 99 ? 9.200 2.236 -3.895 1.00 83.00 99 LEU A O 1
ATOM 804 N N . ILE A 1 100 ? 8.907 0.325 -2.754 1.00 82.31 100 ILE A N 1
ATOM 805 C CA . ILE A 1 100 ? 10.228 0.312 -2.110 1.00 82.31 100 ILE A CA 1
ATOM 806 C C . ILE A 1 100 ? 11.335 0.127 -3.155 1.00 82.31 100 ILE A C 1
ATOM 808 O O . ILE A 1 100 ? 12.329 0.848 -3.117 1.00 82.31 100 ILE A O 1
ATOM 812 N N . LEU A 1 101 ? 11.157 -0.782 -4.120 1.00 75.50 101 LEU A N 1
ATOM 813 C CA . LEU A 1 101 ? 12.094 -0.964 -5.235 1.00 75.50 101 LEU A CA 1
ATOM 814 C C . LEU A 1 101 ? 12.229 0.305 -6.085 1.00 75.50 101 LEU A C 1
ATOM 816 O O . LEU A 1 101 ? 13.341 0.666 -6.463 1.00 75.50 101 LEU A O 1
ATOM 820 N N . LEU A 1 102 ? 11.128 1.012 -6.343 1.00 69.94 102 LEU A N 1
ATOM 821 C CA . LEU A 1 102 ? 11.141 2.296 -7.044 1.00 69.94 102 LEU A CA 1
ATOM 822 C C . LEU A 1 102 ? 11.822 3.396 -6.220 1.00 69.94 102 LEU A C 1
ATOM 824 O O . LEU A 1 102 ? 12.520 4.225 -6.794 1.00 69.94 102 LEU A O 1
ATOM 828 N N . LEU A 1 103 ? 11.672 3.395 -4.893 1.00 66.44 103 LEU A N 1
ATOM 829 C CA . LEU A 1 103 ? 12.298 4.385 -4.012 1.00 66.44 103 LEU A CA 1
ATOM 830 C C . LEU A 1 103 ? 13.815 4.173 -3.892 1.00 66.44 103 LEU A C 1
ATOM 832 O O . LEU A 1 103 ? 14.584 5.125 -3.984 1.00 66.44 103 LEU A O 1
ATOM 836 N N . VAL A 1 104 ? 14.252 2.919 -3.743 1.00 63.62 104 VAL A N 1
ATOM 837 C CA . VAL A 1 104 ? 15.677 2.548 -3.702 1.00 63.62 104 VAL A CA 1
ATOM 838 C C . VAL A 1 104 ? 16.318 2.694 -5.089 1.00 63.62 104 VAL A C 1
ATOM 840 O O . VAL A 1 104 ? 17.451 3.159 -5.204 1.00 63.62 104 VAL A O 1
ATOM 843 N N . GLY A 1 105 ? 15.581 2.364 -6.154 1.00 54.53 105 GLY A N 1
ATOM 844 C CA . GLY A 1 105 ? 16.015 2.523 -7.543 1.00 54.53 105 GLY A CA 1
ATOM 845 C C . GLY A 1 105 ? 16.026 3.976 -8.032 1.00 54.53 105 GLY A C 1
ATOM 846 O O . GLY A 1 105 ? 16.894 4.339 -8.825 1.00 54.53 105 GLY A O 1
ATOM 847 N N . GLY A 1 106 ? 15.131 4.836 -7.536 1.00 52.47 106 GLY A N 1
ATOM 848 C CA . GLY A 1 106 ? 14.986 6.236 -7.958 1.00 52.47 106 GLY A CA 1
ATOM 849 C C . GLY A 1 106 ? 16.249 7.077 -7.752 1.00 52.47 106 GLY A C 1
ATOM 850 O O . GLY A 1 106 ? 16.586 7.905 -8.599 1.00 52.47 106 GLY A O 1
ATOM 851 N N . SER A 1 107 ? 17.020 6.778 -6.705 1.00 49.06 107 SER A N 1
ATOM 852 C CA . SER A 1 107 ? 18.327 7.389 -6.422 1.00 49.06 107 SER A CA 1
ATOM 853 C C . SER A 1 107 ? 19.347 7.173 -7.550 1.00 49.06 107 SER A C 1
ATOM 855 O O . SER A 1 107 ? 20.207 8.019 -7.787 1.00 49.06 107 SER A O 1
ATOM 857 N N . THR A 1 108 ? 19.241 6.065 -8.292 1.00 53.06 108 THR A N 1
ATOM 858 C CA . THR A 1 108 ? 20.127 5.761 -9.431 1.00 53.06 108 THR A CA 1
ATOM 859 C C . THR A 1 108 ? 19.661 6.395 -10.741 1.00 53.06 108 THR A C 1
ATOM 861 O O . THR A 1 108 ? 20.479 6.625 -11.628 1.00 53.06 108 THR A O 1
ATOM 864 N N . VAL A 1 109 ? 18.375 6.741 -10.864 1.00 54.03 109 VAL A N 1
ATOM 865 C CA . VAL A 1 109 ? 17.781 7.273 -12.104 1.00 54.03 109 VAL A CA 1
ATOM 866 C C . VAL A 1 109 ? 18.271 8.692 -12.403 1.00 54.03 109 VAL A C 1
ATOM 868 O O . VAL A 1 109 ? 18.590 9.002 -13.553 1.00 54.03 109 VAL A O 1
ATOM 871 N N . ALA A 1 110 ? 18.415 9.537 -11.377 1.00 57.66 110 ALA A N 1
ATOM 872 C CA . ALA A 1 110 ? 18.953 10.889 -11.545 1.00 57.66 110 ALA A CA 1
ATOM 873 C C . ALA A 1 110 ? 20.409 10.862 -12.052 1.00 57.66 110 ALA A C 1
ATOM 875 O O . ALA A 1 110 ? 20.745 11.570 -13.003 1.00 57.66 110 ALA A O 1
ATOM 876 N N . ALA A 1 111 ? 21.247 9.978 -11.496 1.00 59.78 111 ALA A N 1
ATOM 877 C CA . ALA A 1 111 ? 22.641 9.807 -11.912 1.00 59.78 111 ALA A CA 1
ATOM 878 C C . ALA A 1 111 ? 22.784 9.082 -13.267 1.00 59.78 111 ALA A C 1
ATOM 880 O O . ALA A 1 111 ? 23.687 9.392 -14.045 1.00 59.78 111 ALA A O 1
ATOM 881 N N . ALA A 1 112 ? 21.882 8.148 -13.587 1.00 62.03 112 ALA A N 1
ATOM 882 C CA . ALA A 1 112 ? 21.891 7.423 -14.857 1.00 62.03 112 ALA A CA 1
ATOM 883 C C . ALA A 1 112 ? 21.539 8.318 -16.055 1.00 62.03 112 ALA A C 1
ATOM 885 O O . ALA A 1 112 ? 22.026 8.075 -17.158 1.00 62.03 112 ALA A O 1
ATOM 886 N N . SER A 1 113 ? 20.754 9.384 -15.855 1.00 63.78 113 SER A N 1
ATOM 887 C CA . SER A 1 113 ? 20.363 10.302 -16.937 1.00 63.78 113 SER A CA 1
ATOM 888 C C . SER A 1 113 ? 21.560 10.920 -17.682 1.00 63.78 113 SER A C 1
ATOM 890 O O . SER A 1 113 ? 21.476 11.149 -18.891 1.00 63.78 113 SER A O 1
ATOM 892 N N . ASN A 1 114 ? 22.691 11.101 -16.988 1.00 76.62 114 ASN A N 1
ATOM 893 C CA . ASN A 1 114 ? 23.939 11.636 -17.537 1.00 76.62 114 ASN A CA 1
ATOM 894 C C . ASN A 1 114 ? 25.012 10.554 -17.787 1.00 76.62 114 ASN A C 1
ATOM 896 O O . ASN A 1 114 ? 26.186 10.863 -17.978 1.00 76.62 114 ASN A O 1
ATOM 900 N N . SER A 1 115 ? 24.632 9.271 -17.760 1.00 85.44 115 SER A N 1
ATOM 901 C CA . SER A 1 115 ? 25.551 8.158 -18.007 1.00 85.44 115 SER A CA 1
ATOM 902 C C . SER A 1 115 ? 25.968 8.104 -19.481 1.00 85.44 115 SER A C 1
ATOM 904 O O . SER A 1 115 ? 25.126 8.271 -20.371 1.00 85.44 115 SER A O 1
ATOM 906 N N . MET A 1 116 ? 27.261 7.873 -19.724 1.00 90.88 116 MET A N 1
ATOM 907 C CA . MET A 1 116 ? 27.841 7.681 -21.058 1.00 90.88 116 MET A CA 1
ATOM 908 C C . MET A 1 116 ? 27.816 6.198 -21.461 1.00 90.88 116 MET A C 1
ATOM 910 O O . MET A 1 116 ? 27.769 5.350 -20.569 1.00 90.88 116 MET A O 1
ATOM 914 N N . PRO A 1 117 ? 27.884 5.863 -22.767 1.00 89.75 117 PRO A N 1
ATOM 915 C CA . PRO A 1 117 ? 27.743 4.489 -23.266 1.00 89.75 117 PRO A CA 1
ATOM 916 C C . PRO A 1 117 ? 28.695 3.454 -22.658 1.00 89.75 117 PRO A C 1
ATOM 918 O O . PRO A 1 117 ? 28.387 2.267 -22.633 1.00 89.75 117 PRO A O 1
ATOM 921 N N . ASP A 1 118 ? 29.837 3.898 -22.140 1.00 88.06 118 ASP A N 1
ATOM 922 C CA . ASP A 1 118 ? 30.875 3.065 -21.544 1.00 88.06 118 ASP A CA 1
ATOM 923 C C . ASP A 1 118 ? 30.776 2.936 -20.014 1.00 88.06 118 ASP A C 1
ATOM 925 O O . ASP A 1 118 ? 31.648 2.332 -19.386 1.00 88.06 118 ASP A O 1
ATOM 929 N N . LYS A 1 119 ? 29.746 3.517 -19.390 1.00 87.56 119 LYS A N 1
ATOM 930 C CA . LYS A 1 119 ? 29.552 3.499 -17.937 1.00 87.56 119 LYS A CA 1
ATOM 931 C C . LYS A 1 119 ? 28.558 2.410 -17.512 1.00 87.56 119 LYS A C 1
ATOM 933 O O . LYS A 1 119 ? 27.580 2.163 -18.217 1.00 87.56 119 LYS A O 1
ATOM 938 N N . PRO A 1 120 ? 28.714 1.824 -16.307 1.00 84.81 120 PRO A N 1
ATOM 939 C CA . PRO A 1 120 ? 27.839 0.746 -15.824 1.00 84.81 120 PRO A CA 1
ATOM 940 C C . PRO A 1 120 ? 26.348 1.102 -15.737 1.00 84.81 120 PRO A C 1
ATOM 942 O O . PRO A 1 120 ? 25.501 0.219 -15.810 1.00 84.81 120 PRO A O 1
ATOM 945 N N . LEU A 1 121 ? 26.014 2.387 -15.579 1.00 86.62 121 LEU A N 1
ATOM 946 C CA . LEU A 1 121 ? 24.630 2.859 -15.451 1.00 86.62 121 LEU A CA 1
ATOM 947 C C . LEU A 1 121 ? 23.956 3.161 -16.803 1.00 86.62 121 LEU A C 1
ATOM 949 O O . LEU A 1 121 ? 22.780 3.522 -16.829 1.00 86.62 121 LEU A O 1
ATOM 953 N N . TYR A 1 122 ? 24.652 2.994 -17.930 1.00 87.56 122 TYR A N 1
ATOM 954 C CA . TYR A 1 122 ? 24.087 3.254 -19.256 1.00 87.56 122 TYR A CA 1
ATOM 955 C C . TYR A 1 122 ? 22.883 2.364 -19.619 1.00 87.56 122 TYR A C 1
ATOM 957 O O . TYR A 1 122 ? 21.903 2.889 -20.148 1.00 87.56 122 TYR A O 1
ATOM 965 N N . PRO A 1 123 ? 22.853 1.058 -19.283 1.00 89.06 123 PRO A N 1
ATOM 966 C CA . PRO A 1 123 ? 21.659 0.239 -19.499 1.00 89.06 123 PRO A CA 1
ATOM 967 C C . PRO A 1 123 ? 20.434 0.765 -18.739 1.00 89.06 123 PRO A C 1
ATOM 969 O O . PRO A 1 123 ? 19.316 0.700 -19.247 1.00 89.06 123 PRO A O 1
ATOM 972 N N . VAL A 1 124 ? 20.643 1.347 -17.551 1.00 85.31 124 VAL A N 1
ATOM 973 C CA . VAL A 1 124 ? 19.570 1.963 -16.756 1.00 85.31 124 VAL A CA 1
ATOM 974 C C . VAL A 1 124 ? 19.022 3.198 -17.473 1.00 85.31 124 VAL A C 1
ATOM 976 O O . VAL A 1 124 ? 17.808 3.348 -17.567 1.00 85.31 124 VAL A O 1
ATOM 979 N N . LYS A 1 125 ? 19.893 4.035 -18.053 1.00 89.50 125 LYS A N 1
ATOM 980 C CA . LYS A 1 125 ? 19.498 5.180 -18.892 1.00 89.50 125 LYS A CA 1
ATOM 981 C C . LYS A 1 125 ? 18.615 4.756 -20.070 1.00 89.50 125 LYS A C 1
ATOM 983 O O . LYS A 1 125 ? 17.582 5.364 -20.317 1.00 89.50 125 LYS A O 1
ATOM 988 N N . LEU A 1 126 ? 18.993 3.696 -20.785 1.00 91.50 126 LEU A N 1
ATOM 989 C CA . LEU A 1 126 ? 18.203 3.199 -21.917 1.00 91.50 126 LEU A CA 1
ATOM 990 C C . LEU A 1 126 ? 16.830 2.675 -21.473 1.00 91.50 126 LEU A C 1
ATOM 992 O O . LEU A 1 126 ? 15.818 2.956 -22.116 1.00 91.50 126 LEU A O 1
ATOM 996 N N . ALA A 1 127 ? 16.779 1.950 -20.354 1.00 89.75 127 ALA A N 1
ATOM 997 C CA . ALA A 1 127 ? 15.525 1.445 -19.806 1.00 89.75 127 ALA A CA 1
ATOM 998 C C . ALA A 1 127 ? 14.576 2.581 -19.386 1.00 89.75 127 ALA A C 1
ATOM 1000 O O . ALA A 1 127 ? 13.379 2.512 -19.669 1.00 89.75 127 ALA A O 1
ATOM 1001 N N . THR A 1 128 ? 15.089 3.646 -18.759 1.00 87.81 128 THR A N 1
ATOM 1002 C CA . THR A 1 128 ? 14.258 4.790 -18.348 1.00 87.81 128 THR A CA 1
ATOM 1003 C C . THR A 1 128 ? 13.716 5.562 -19.548 1.00 87.81 128 THR A C 1
ATOM 1005 O O . THR A 1 128 ? 12.541 5.923 -19.551 1.00 87.81 128 THR A O 1
ATOM 1008 N N . GLU A 1 129 ? 14.519 5.744 -20.599 1.00 91.88 129 GLU A N 1
ATOM 1009 C CA . GLU A 1 129 ? 14.075 6.339 -21.865 1.00 91.88 129 GLU A CA 1
ATOM 1010 C C . GLU A 1 129 ? 12.953 5.516 -22.530 1.00 91.88 129 GLU A C 1
ATOM 1012 O O . GLU A 1 129 ? 11.958 6.080 -22.988 1.00 91.88 129 GLU A O 1
ATOM 1017 N N . HIS A 1 130 ? 13.063 4.183 -22.538 1.00 92.00 130 HIS A N 1
ATOM 1018 C CA . HIS A 1 130 ? 12.024 3.292 -23.072 1.00 92.00 130 HIS A CA 1
ATOM 1019 C C . HIS A 1 130 ? 10.712 3.374 -22.285 1.00 92.00 130 HIS A C 1
ATOM 1021 O O . HIS A 1 130 ? 9.637 3.426 -22.885 1.00 92.00 130 HIS A O 1
ATOM 1027 N N . VAL A 1 131 ? 10.784 3.415 -20.952 1.00 91.56 131 VAL A N 1
ATOM 1028 C CA . VAL A 1 131 ? 9.599 3.599 -20.101 1.00 91.56 131 VAL A CA 1
ATOM 1029 C C . VAL A 1 131 ? 8.956 4.958 -20.370 1.00 91.56 131 VAL A C 1
ATOM 1031 O O . VAL A 1 131 ? 7.740 5.040 -20.524 1.00 91.56 131 VAL A O 1
ATOM 1034 N N . GLN A 1 132 ? 9.759 6.017 -20.500 1.00 91.44 132 GLN A N 1
ATOM 1035 C CA . GLN A 1 132 ? 9.253 7.351 -20.815 1.00 91.44 132 GLN A CA 1
ATOM 1036 C C . GLN A 1 132 ? 8.536 7.382 -22.175 1.00 91.44 132 GLN A C 1
ATOM 1038 O O . GLN A 1 132 ? 7.468 7.984 -22.287 1.00 91.44 132 GLN A O 1
ATOM 1043 N N . LEU A 1 133 ? 9.066 6.689 -23.189 1.00 94.06 133 LEU A N 1
ATOM 1044 C CA . LEU A 1 133 ? 8.411 6.538 -24.493 1.00 94.06 133 LEU A CA 1
ATOM 1045 C C . LEU A 1 133 ? 7.095 5.755 -24.404 1.00 94.06 133 LEU A C 1
ATOM 1047 O O . LEU A 1 133 ? 6.108 6.171 -25.005 1.00 94.06 133 LEU A O 1
ATOM 1051 N N . ALA A 1 134 ? 7.058 4.655 -23.646 1.00 93.12 134 ALA A N 1
ATOM 1052 C CA . ALA A 1 134 ? 5.855 3.837 -23.478 1.00 93.12 134 ALA A CA 1
ATOM 1053 C C . ALA A 1 134 ? 4.732 4.577 -22.731 1.00 93.12 134 ALA A C 1
ATOM 1055 O O . ALA A 1 134 ? 3.557 4.384 -23.032 1.00 93.12 134 ALA A O 1
ATOM 1056 N N . LEU A 1 135 ? 5.097 5.438 -21.778 1.00 94.00 135 LEU A N 1
ATOM 1057 C CA . LEU A 1 135 ? 4.160 6.239 -20.989 1.00 94.00 135 LEU A CA 1
ATOM 1058 C C . LEU A 1 135 ? 3.750 7.551 -21.669 1.00 94.00 135 LEU A C 1
ATOM 1060 O O . LEU A 1 135 ? 2.878 8.242 -21.150 1.00 94.00 135 LEU A O 1
ATOM 1064 N N . THR A 1 136 ? 4.357 7.918 -22.803 1.00 94.75 136 THR A N 1
ATOM 1065 C CA . THR A 1 136 ? 3.978 9.123 -23.553 1.00 94.75 136 THR A CA 1
ATOM 1066 C C . THR A 1 136 ? 2.799 8.796 -24.477 1.00 94.75 136 THR A C 1
ATOM 1068 O O . THR A 1 136 ? 2.984 8.049 -25.437 1.00 94.75 136 THR A O 1
ATOM 1071 N N . PRO A 1 137 ? 1.586 9.327 -24.228 1.00 91.00 137 PRO A N 1
ATOM 1072 C CA . PRO A 1 137 ? 0.385 8.865 -24.922 1.00 91.00 137 PRO A CA 1
ATOM 1073 C C . PRO A 1 137 ? 0.238 9.432 -26.340 1.00 91.00 137 PRO A C 1
ATOM 1075 O O . PRO A 1 137 ? -0.294 8.748 -27.207 1.00 91.00 137 PRO A O 1
ATOM 1078 N N . SER A 1 138 ? 0.701 10.661 -26.593 1.00 94.38 138 SER A N 1
ATOM 1079 C CA . SER A 1 138 ? 0.515 11.341 -27.880 1.00 94.38 138 SER A CA 1
ATOM 1080 C C . SER A 1 138 ? 1.650 11.057 -28.860 1.00 94.38 138 SER A C 1
ATOM 1082 O O . SER A 1 138 ? 2.819 11.028 -28.476 1.00 94.38 138 SER A O 1
ATOM 1084 N N . ASP A 1 139 ? 1.323 10.920 -30.145 1.00 93.88 139 ASP A N 1
ATOM 1085 C CA . ASP A 1 139 ? 2.326 10.648 -31.183 1.00 93.88 139 ASP A CA 1
ATOM 1086 C C . ASP A 1 139 ? 3.249 11.848 -31.421 1.00 93.88 139 ASP A C 1
ATOM 1088 O O . ASP A 1 139 ? 4.468 11.682 -31.471 1.00 93.88 139 ASP A O 1
ATOM 1092 N N . ILE A 1 140 ? 2.710 13.071 -31.378 1.00 94.12 140 ILE A N 1
ATOM 1093 C CA . ILE A 1 140 ? 3.512 14.307 -31.346 1.00 94.12 140 ILE A CA 1
ATOM 1094 C C . ILE A 1 140 ? 4.430 14.333 -30.111 1.00 94.12 140 ILE A C 1
ATOM 1096 O O . ILE A 1 140 ? 5.597 14.712 -30.211 1.00 94.12 140 ILE A O 1
ATOM 1100 N N . GLY A 1 141 ? 3.942 13.898 -28.944 1.00 94.12 141 GLY A N 1
ATOM 1101 C CA . GLY A 1 141 ? 4.748 13.826 -27.722 1.00 94.12 141 GLY A CA 1
ATOM 1102 C C . GLY A 1 141 ? 5.885 12.809 -27.836 1.00 94.12 141 GLY A C 1
ATOM 1103 O O . GLY A 1 141 ? 7.018 13.100 -27.448 1.00 94.12 141 GLY A O 1
ATOM 1104 N N . LYS A 1 142 ? 5.616 11.638 -28.423 1.00 95.81 142 LYS A N 1
ATOM 1105 C CA . LYS A 1 142 ? 6.636 10.619 -28.708 1.00 95.81 142 LYS A CA 1
ATOM 1106 C C . LYS A 1 142 ? 7.662 11.127 -29.716 1.00 95.81 142 LYS A C 1
ATOM 1108 O O . LYS A 1 142 ? 8.853 10.932 -29.491 1.00 95.81 142 LYS A O 1
ATOM 1113 N N . ALA A 1 143 ? 7.234 11.810 -30.778 1.00 95.88 143 ALA A N 1
ATOM 1114 C CA . ALA A 1 143 ? 8.129 12.411 -31.765 1.00 95.88 143 ALA A CA 1
ATOM 1115 C C . ALA A 1 143 ? 9.057 13.455 -31.121 1.00 95.88 143 ALA A C 1
ATOM 1117 O O . ALA A 1 143 ? 10.271 13.406 -31.309 1.00 95.88 143 ALA A O 1
ATOM 1118 N N . GLN A 1 144 ? 8.516 14.345 -30.280 1.00 95.75 144 GLN A N 1
ATOM 1119 C CA . GLN A 1 144 ? 9.315 15.318 -29.528 1.00 95.75 144 GLN A CA 1
ATOM 1120 C C . GLN A 1 144 ? 10.313 14.646 -28.578 1.00 95.75 144 GLN A C 1
ATOM 1122 O O . GLN A 1 144 ? 11.459 15.088 -28.466 1.00 95.75 144 GLN A O 1
ATOM 1127 N N . LEU A 1 145 ? 9.899 13.584 -27.881 1.00 96.38 145 LEU A N 1
ATOM 1128 C CA . LEU A 1 145 ? 10.784 12.844 -26.988 1.00 96.38 145 LEU A CA 1
ATOM 1129 C C . LEU A 1 145 ? 11.903 12.145 -27.770 1.00 96.38 145 LEU A C 1
ATOM 1131 O O . LEU A 1 145 ? 13.067 12.296 -27.413 1.00 96.38 145 LEU A O 1
ATOM 1135 N N . LEU A 1 146 ? 11.581 11.447 -28.860 1.00 96.75 146 LEU A N 1
ATOM 1136 C CA . LEU A 1 146 ? 12.567 10.798 -29.728 1.00 96.75 146 LEU A CA 1
ATOM 1137 C C . LEU A 1 146 ? 13.561 11.798 -30.326 1.00 96.75 146 LEU A C 1
ATOM 1139 O O . LEU A 1 146 ? 14.752 11.505 -30.345 1.00 96.75 146 LEU A O 1
ATOM 1143 N N . ALA A 1 147 ? 13.113 12.991 -30.730 1.00 96.06 147 ALA A N 1
ATOM 1144 C CA . ALA A 1 147 ? 14.002 14.054 -31.200 1.00 96.06 147 ALA A CA 1
ATOM 1145 C C . ALA A 1 147 ? 14.996 14.501 -30.109 1.00 96.06 147 ALA A C 1
ATOM 1147 O O . ALA A 1 147 ? 16.192 14.619 -30.366 1.00 96.06 147 ALA A O 1
ATOM 1148 N N . LYS A 1 148 ? 14.536 14.662 -28.858 1.00 95.50 148 LYS A N 1
ATOM 1149 C CA . LYS A 1 148 ? 15.424 14.958 -27.716 1.00 95.50 148 LYS A CA 1
ATOM 1150 C C . LYS A 1 148 ? 16.409 13.825 -27.427 1.00 95.50 148 LYS A C 1
ATOM 1152 O O . LYS A 1 148 ? 17.536 14.078 -27.011 1.00 95.50 148 LYS A O 1
ATOM 1157 N N . LEU A 1 149 ? 15.990 12.572 -27.591 1.00 95.81 149 LEU A N 1
ATOM 1158 C CA . LEU A 1 149 ? 16.875 11.423 -27.399 1.00 95.81 149 LEU A CA 1
ATOM 1159 C C . LEU A 1 149 ? 17.889 11.287 -28.541 1.00 95.81 149 LEU A C 1
ATOM 1161 O O . LEU A 1 149 ? 19.030 10.918 -28.279 1.00 95.81 149 LEU A O 1
ATOM 1165 N N . ALA A 1 150 ? 17.513 11.626 -29.776 1.00 96.31 150 ALA A N 1
ATOM 1166 C CA . ALA A 1 150 ? 18.416 11.680 -30.923 1.00 96.31 150 ALA A CA 1
ATOM 1167 C C . ALA A 1 150 ? 19.562 12.678 -30.687 1.00 96.31 150 ALA A C 1
ATOM 1169 O O . ALA A 1 150 ? 20.726 12.317 -30.848 1.00 96.31 150 ALA A O 1
ATOM 1170 N N . ASP A 1 151 ? 19.255 13.876 -30.185 1.00 95.44 151 ASP A N 1
ATOM 1171 C CA . ASP A 1 151 ? 20.263 14.883 -29.820 1.00 95.44 151 ASP A CA 1
ATOM 1172 C C . ASP A 1 151 ? 21.275 14.347 -28.783 1.00 95.44 151 ASP A C 1
ATOM 1174 O O . ASP A 1 151 ? 22.493 14.453 -28.942 1.00 95.44 151 ASP A O 1
ATOM 1178 N N . LYS A 1 152 ? 20.789 13.619 -27.767 1.00 94.00 152 LYS A N 1
ATOM 1179 C CA . LYS A 1 152 ? 21.665 12.938 -26.797 1.00 94.00 152 LYS A CA 1
ATOM 1180 C C . LYS A 1 152 ? 22.549 11.866 -27.438 1.00 94.00 152 LYS A C 1
ATOM 1182 O O . LYS A 1 152 ? 23.694 11.707 -27.021 1.00 94.00 152 LYS A O 1
ATOM 1187 N N . ARG A 1 153 ? 22.048 11.114 -28.426 1.00 95.44 153 ARG A N 1
ATOM 1188 C CA . ARG A 1 153 ? 22.845 10.092 -29.133 1.00 95.44 153 ARG A CA 1
ATOM 1189 C C . ARG A 1 153 ? 23.967 10.738 -29.944 1.00 95.44 153 ARG A C 1
ATOM 1191 O O . ARG A 1 153 ? 25.069 10.203 -29.937 1.00 95.44 153 ARG A O 1
ATOM 1198 N N . VAL A 1 154 ? 23.739 11.910 -30.541 1.00 96.38 154 VAL A N 1
ATOM 1199 C CA . VAL A 1 154 ? 24.800 12.688 -31.207 1.00 96.38 154 VAL A CA 1
ATOM 1200 C C . VAL A 1 154 ? 25.899 13.074 -30.214 1.00 96.38 154 VAL A C 1
ATOM 1202 O O . VAL A 1 154 ? 27.074 12.819 -30.475 1.00 96.38 154 VAL A O 1
ATOM 1205 N N . ALA A 1 155 ? 25.538 13.603 -29.040 1.00 94.75 155 ALA A N 1
ATOM 1206 C CA . ALA A 1 155 ? 26.517 13.946 -28.004 1.00 94.75 155 ALA A CA 1
ATOM 1207 C C . ALA A 1 155 ? 27.339 12.726 -27.534 1.00 94.75 155 ALA A C 1
ATOM 1209 O O . ALA A 1 155 ? 28.546 12.821 -27.306 1.00 94.75 155 ALA A O 1
ATOM 1210 N N . GLU A 1 156 ? 26.704 11.558 -27.430 1.00 94.50 156 GLU A N 1
ATOM 1211 C CA . GLU A 1 156 ? 27.383 10.306 -27.089 1.00 94.50 156 GLU A CA 1
ATOM 1212 C C . GLU A 1 156 ? 28.305 9.799 -28.198 1.00 94.50 156 GLU A C 1
ATOM 1214 O O . GLU A 1 156 ? 29.390 9.303 -27.902 1.00 94.50 156 GLU A O 1
ATOM 1219 N N . ILE A 1 157 ? 27.915 9.949 -29.464 1.00 95.56 157 ILE A N 1
ATOM 1220 C CA . ILE A 1 157 ? 28.765 9.620 -30.612 1.00 95.56 157 ILE A CA 1
ATOM 1221 C C . ILE A 1 157 ? 30.023 10.490 -30.598 1.00 95.56 157 ILE A C 1
ATOM 1223 O O . ILE A 1 157 ? 31.124 9.956 -30.718 1.00 95.56 157 ILE A O 1
ATOM 1227 N N . VAL A 1 158 ? 29.885 11.801 -30.374 1.00 95.81 158 VAL A N 1
ATOM 1228 C CA . VAL A 1 158 ? 31.028 12.725 -30.249 1.00 95.81 158 VAL A CA 1
ATOM 1229 C C . VAL A 1 158 ? 31.944 12.309 -29.095 1.00 95.81 158 VAL A C 1
ATOM 1231 O O . VAL A 1 158 ? 33.163 12.242 -29.254 1.00 95.81 158 VAL A O 1
ATOM 1234 N N . TYR A 1 159 ? 31.370 11.966 -27.940 1.00 94.06 159 TYR A N 1
ATOM 1235 C CA . TYR A 1 159 ? 32.127 11.467 -26.792 1.00 94.06 159 TYR A CA 1
ATOM 1236 C C . TYR A 1 159 ? 32.915 10.189 -27.118 1.00 94.06 159 TYR A C 1
ATOM 1238 O O . TYR A 1 159 ? 34.099 10.086 -26.792 1.00 94.06 159 TYR A O 1
ATOM 1246 N N . LEU A 1 160 ? 32.278 9.219 -27.775 1.00 94.06 160 LEU A N 1
ATOM 1247 C CA . LEU A 1 160 ? 32.906 7.951 -28.143 1.00 94.06 160 LEU A CA 1
ATOM 1248 C C . LEU A 1 160 ? 33.959 8.111 -29.245 1.00 94.06 160 LEU A C 1
ATOM 1250 O O . LEU A 1 160 ? 34.976 7.416 -29.206 1.00 94.06 160 LEU A O 1
ATOM 1254 N N . ALA A 1 161 ? 33.745 9.038 -30.183 1.00 92.94 161 ALA A N 1
ATOM 1255 C CA . ALA A 1 161 ? 34.708 9.397 -31.220 1.00 92.94 161 ALA A CA 1
ATOM 1256 C C . ALA A 1 161 ? 35.996 9.951 -30.604 1.00 92.94 161 ALA A C 1
ATOM 1258 O O . ALA A 1 161 ? 37.083 9.482 -30.937 1.00 92.94 161 ALA A O 1
ATOM 1259 N N . ASN A 1 162 ? 35.874 10.838 -29.613 1.00 93.88 162 ASN A N 1
ATOM 1260 C CA . ASN A 1 162 ? 37.020 11.355 -28.861 1.00 93.88 162 ASN A CA 1
ATOM 1261 C C . ASN A 1 162 ? 37.770 10.265 -28.072 1.00 93.88 162 ASN A C 1
ATOM 1263 O O . ASN A 1 162 ? 38.941 10.443 -27.749 1.00 93.88 162 ASN A O 1
ATOM 1267 N N . GLN A 1 163 ? 37.123 9.136 -27.765 1.00 91.38 163 GLN A N 1
ATOM 1268 C CA . GLN A 1 163 ? 37.748 7.987 -27.100 1.00 91.38 163 GLN A CA 1
ATOM 1269 C C . GLN A 1 163 ? 38.207 6.872 -28.051 1.00 91.38 163 GLN A C 1
ATOM 1271 O O . GLN A 1 163 ? 38.706 5.851 -27.581 1.00 91.38 163 GLN A O 1
ATOM 1276 N N . GLY A 1 164 ? 38.020 7.017 -29.367 1.00 90.44 164 GLY A N 1
ATOM 1277 C CA . GLY A 1 164 ? 38.408 5.999 -30.351 1.00 90.44 164 GLY A CA 1
ATOM 1278 C C . GLY A 1 164 ? 37.613 4.686 -30.271 1.00 90.44 164 GLY A C 1
ATOM 1279 O O . GLY A 1 164 ? 38.088 3.648 -30.729 1.00 90.44 164 GLY A O 1
ATOM 1280 N N . LYS A 1 165 ? 36.405 4.689 -29.691 1.00 88.25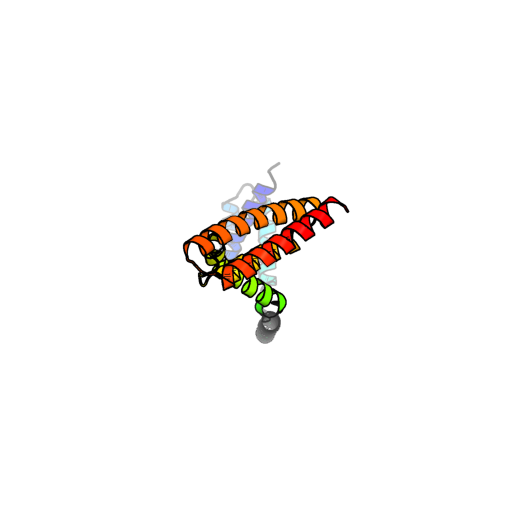 165 LYS A N 1
ATOM 1281 C CA . LYS A 1 165 ? 35.592 3.474 -29.468 1.00 88.25 165 LYS A CA 1
ATOM 1282 C C . LYS A 1 165 ? 34.682 3.147 -30.661 1.00 88.25 165 LYS A C 1
ATOM 1284 O O . LYS A 1 165 ? 33.460 3.235 -30.554 1.00 88.25 165 LYS A O 1
ATOM 1289 N N . SER A 1 166 ? 35.267 2.725 -31.783 1.00 85.50 166 SER A N 1
ATOM 1290 C CA . SER A 1 166 ? 34.568 2.468 -33.061 1.00 85.50 166 SER A CA 1
ATOM 1291 C C . SER A 1 166 ? 33.328 1.566 -32.957 1.00 85.50 166 SER A C 1
ATOM 1293 O O . SER A 1 166 ? 32.263 1.941 -33.440 1.00 85.50 166 SER A O 1
ATOM 1295 N N . GLY A 1 167 ? 33.411 0.430 -32.258 1.00 86.38 167 GLY A N 1
ATOM 1296 C CA . GLY A 1 167 ? 32.269 -0.490 -32.123 1.00 86.38 167 GLY A CA 1
ATOM 1297 C C . GLY A 1 167 ? 31.074 0.092 -31.352 1.00 86.38 167 GLY A C 1
ATOM 1298 O O . GLY A 1 167 ? 29.927 -0.253 -31.618 1.00 86.38 167 GLY A O 1
ATOM 1299 N N . GLN A 1 168 ? 31.308 1.014 -30.411 1.00 88.50 168 GL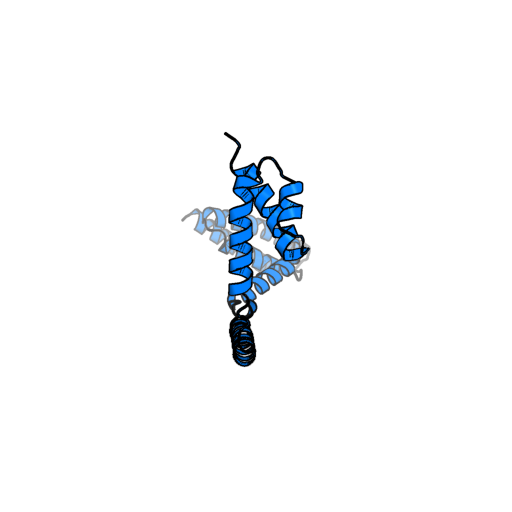N A N 1
ATOM 1300 C CA . GLN A 1 168 ? 30.215 1.680 -29.690 1.00 88.50 168 GLN A CA 1
ATOM 1301 C C . GLN A 1 168 ? 29.619 2.840 -30.495 1.00 88.50 168 GLN A C 1
ATOM 1303 O O . GLN A 1 168 ? 28.431 3.128 -30.351 1.00 88.50 168 GLN A O 1
ATOM 1308 N N . ILE A 1 169 ? 30.423 3.477 -31.352 1.00 91.69 169 ILE A N 1
ATOM 1309 C CA . ILE A 1 169 ? 29.971 4.529 -32.272 1.00 91.69 169 ILE A CA 1
ATOM 1310 C C . ILE A 1 169 ? 28.959 3.957 -33.263 1.00 91.69 169 ILE A C 1
ATOM 1312 O O . ILE A 1 169 ? 27.903 4.555 -33.459 1.00 91.69 169 ILE A O 1
ATOM 1316 N N . GLU A 1 170 ? 29.231 2.781 -33.832 1.00 91.69 170 GLU A N 1
ATOM 1317 C CA . GLU A 1 170 ? 28.311 2.123 -34.764 1.00 91.69 170 GLU A CA 1
ATOM 1318 C C . GLU A 1 170 ? 26.948 1.852 -34.109 1.00 91.69 170 GLU A C 1
ATOM 1320 O O . GLU A 1 170 ? 25.909 2.251 -34.632 1.00 91.69 170 GLU A O 1
ATOM 1325 N N . LEU A 1 171 ? 26.945 1.281 -32.900 1.00 91.31 171 LEU A N 1
ATOM 1326 C CA . LEU A 1 171 ? 25.714 1.022 -32.148 1.00 91.31 171 LEU A CA 1
ATOM 1327 C C . LEU A 1 171 ? 24.948 2.303 -31.782 1.00 91.31 171 LEU A C 1
ATOM 1329 O O . LEU A 1 171 ? 23.716 2.309 -31.772 1.00 91.31 171 LEU A O 1
ATOM 1333 N N . ALA A 1 172 ? 25.654 3.382 -31.439 1.00 91.38 172 ALA A N 1
ATOM 1334 C CA . ALA A 1 172 ? 25.027 4.667 -31.142 1.00 91.38 172 ALA A CA 1
ATOM 1335 C C . ALA A 1 172 ? 24.422 5.308 -32.403 1.00 91.38 172 ALA A C 1
ATOM 1337 O O . ALA A 1 172 ? 23.335 5.882 -32.327 1.00 91.38 172 ALA A O 1
ATOM 1338 N N . THR A 1 173 ? 25.075 5.132 -33.554 1.00 93.81 173 THR A N 1
ATOM 1339 C CA . THR A 1 173 ? 24.612 5.608 -34.866 1.00 93.81 173 THR A CA 1
ATOM 1340 C C . THR A 1 173 ? 23.365 4.849 -35.316 1.00 93.81 173 THR A C 1
ATOM 1342 O O . THR A 1 173 ? 22.348 5.467 -35.605 1.00 93.81 173 THR A O 1
ATOM 1345 N N . GLN A 1 174 ? 23.364 3.515 -35.224 1.00 95.25 174 GLN A N 1
ATOM 1346 C CA . GLN A 1 174 ? 22.180 2.702 -35.532 1.00 95.25 174 GLN A CA 1
ATOM 1347 C C . GLN A 1 174 ? 20.959 3.096 -34.681 1.00 95.25 174 GLN A C 1
ATOM 1349 O O . GLN A 1 174 ? 19.827 3.126 -35.166 1.00 95.25 174 GLN A O 1
ATOM 1354 N N . ARG A 1 175 ? 21.167 3.422 -33.396 1.00 93.38 175 ARG A N 1
ATOM 1355 C CA . ARG A 1 175 ? 20.083 3.908 -32.524 1.00 93.38 175 ARG A CA 1
ATOM 1356 C C . ARG A 1 175 ? 19.595 5.296 -32.917 1.00 93.38 175 ARG A C 1
ATOM 1358 O O . ARG A 1 175 ? 18.392 5.537 -32.860 1.00 93.38 175 ARG A O 1
ATOM 1365 N N . LEU A 1 176 ? 20.507 6.192 -33.288 1.00 96.00 176 LEU A N 1
ATOM 1366 C CA . LEU A 1 176 ? 20.157 7.513 -33.799 1.00 96.00 176 LEU A CA 1
ATOM 1367 C C . LEU A 1 176 ? 19.269 7.385 -35.044 1.00 96.00 176 LEU A C 1
ATOM 1369 O O . LEU A 1 176 ? 18.184 7.964 -35.068 1.00 96.00 176 LEU A O 1
ATOM 1373 N N . ASP A 1 177 ? 19.664 6.550 -36.004 1.00 96.44 177 ASP A N 1
ATOM 1374 C CA . ASP A 1 177 ? 18.894 6.302 -37.227 1.00 96.44 177 ASP A CA 1
ATOM 1375 C C . ASP A 1 177 ? 17.497 5.753 -36.914 1.00 96.44 177 ASP A C 1
ATOM 1377 O O . ASP A 1 177 ? 16.492 6.237 -37.440 1.00 96.44 177 ASP A O 1
ATOM 1381 N N . ALA A 1 178 ? 17.403 4.797 -35.984 1.00 95.06 178 ALA A N 1
ATOM 1382 C CA . ALA A 1 178 ? 16.124 4.247 -35.544 1.00 95.06 178 ALA A CA 1
ATOM 1383 C C . ALA A 1 178 ? 15.210 5.306 -34.900 1.00 95.06 178 ALA A C 1
ATOM 1385 O O . ALA A 1 178 ? 13.990 5.271 -35.091 1.00 95.06 178 ALA A O 1
ATOM 1386 N N . TYR A 1 179 ? 15.768 6.249 -34.136 1.00 94.06 179 TYR A N 1
ATOM 1387 C CA . TYR A 1 179 ? 14.998 7.344 -33.544 1.00 94.06 179 TYR A CA 1
ATOM 1388 C C . TYR A 1 179 ? 14.507 8.322 -34.609 1.00 94.06 179 TYR A C 1
ATOM 1390 O O . TYR A 1 179 ? 13.326 8.662 -34.603 1.00 94.06 179 TYR A O 1
ATOM 1398 N N . LEU A 1 180 ? 15.363 8.712 -35.555 1.00 95.06 180 LEU A N 1
ATOM 1399 C CA . LEU A 1 180 ? 14.995 9.615 -36.649 1.00 95.06 180 LEU A CA 1
ATOM 1400 C C . LEU A 1 180 ? 13.915 9.010 -37.556 1.00 95.06 180 LEU A C 1
ATOM 1402 O O . LEU A 1 180 ? 12.933 9.683 -37.872 1.00 95.06 180 LEU A O 1
ATOM 1406 N N . ALA A 1 181 ? 14.032 7.724 -37.894 1.00 95.81 181 ALA A N 1
ATOM 1407 C CA . ALA A 1 181 ? 13.014 7.012 -38.663 1.00 95.81 181 ALA A CA 1
ATOM 1408 C C . ALA A 1 181 ? 11.654 7.003 -37.943 1.00 95.81 181 ALA A C 1
ATOM 1410 O O . ALA A 1 181 ? 10.618 7.267 -38.552 1.00 95.81 181 ALA A O 1
ATOM 1411 N N . ARG A 1 182 ? 11.643 6.756 -36.625 1.00 94.12 182 ARG A N 1
ATOM 1412 C CA . ARG A 1 182 ? 10.407 6.791 -35.825 1.00 94.12 182 ARG A CA 1
ATOM 1413 C C . ARG A 1 182 ? 9.811 8.189 -35.717 1.00 94.12 182 ARG A C 1
ATOM 1415 O O . ARG A 1 182 ? 8.591 8.302 -35.751 1.00 94.12 182 ARG A O 1
ATOM 1422 N N . VAL A 1 183 ? 10.634 9.232 -35.597 1.00 94.75 183 VAL A N 1
ATOM 1423 C CA . VAL A 1 183 ? 10.150 10.622 -35.623 1.00 94.75 183 VAL A CA 1
ATOM 1424 C C . VAL A 1 183 ? 9.424 10.887 -36.936 1.00 94.75 183 VAL A C 1
ATOM 1426 O O . VAL A 1 183 ? 8.276 11.310 -36.891 1.00 94.75 183 VAL A O 1
ATOM 1429 N N . ALA A 1 184 ? 10.041 10.561 -38.076 1.00 92.44 184 ALA A N 1
ATOM 1430 C CA . ALA A 1 184 ? 9.438 10.771 -39.391 1.00 92.44 184 ALA A CA 1
ATOM 1431 C C . ALA A 1 184 ? 8.075 10.071 -39.532 1.00 92.44 184 ALA A C 1
ATOM 1433 O O . ALA A 1 184 ? 7.116 10.681 -40.004 1.00 92.44 184 ALA A O 1
ATOM 1434 N N . ILE A 1 185 ? 7.962 8.823 -39.064 1.00 94.00 185 ILE A N 1
ATOM 1435 C CA . ILE A 1 185 ? 6.700 8.066 -39.070 1.00 94.00 185 ILE A CA 1
ATOM 1436 C C . ILE A 1 185 ? 5.645 8.741 -38.181 1.00 94.00 185 ILE A C 1
ATOM 1438 O O . ILE A 1 185 ? 4.515 8.941 -38.606 1.00 94.00 185 ILE A O 1
ATOM 1442 N N . LEU A 1 186 ? 6.007 9.124 -36.955 1.00 92.12 186 LEU A N 1
ATOM 1443 C CA . LEU A 1 186 ? 5.064 9.701 -35.988 1.00 92.12 186 LEU A CA 1
ATOM 1444 C C . LEU A 1 186 ? 4.625 11.130 -36.330 1.00 92.12 186 LEU A C 1
ATOM 1446 O O . LEU A 1 186 ? 3.604 11.580 -35.827 1.00 92.12 186 LEU A O 1
ATOM 1450 N N . THR A 1 187 ? 5.392 11.856 -37.146 1.00 87.56 187 THR A N 1
ATOM 1451 C CA . THR A 1 187 ? 5.019 13.197 -37.627 1.00 87.56 187 THR A CA 1
ATOM 1452 C C . THR A 1 187 ? 4.229 13.182 -38.933 1.00 87.56 187 THR A C 1
ATOM 1454 O O . THR A 1 187 ? 3.722 14.224 -39.335 1.00 87.56 187 THR A O 1
ATOM 1457 N N . THR A 1 188 ? 4.173 12.038 -39.622 1.00 81.31 188 THR A N 1
ATOM 1458 C CA . THR A 1 188 ? 3.444 11.869 -40.893 1.00 81.31 188 THR A CA 1
ATOM 1459 C C . THR A 1 188 ? 2.117 11.118 -40.742 1.00 81.31 188 THR A C 1
ATOM 1461 O O . THR A 1 188 ? 1.353 11.074 -41.705 1.00 81.31 188 THR A O 1
ATOM 1464 N N . ALA A 1 189 ? 1.852 10.553 -39.559 1.00 62.62 189 ALA A N 1
ATOM 1465 C CA . ALA A 1 189 ? 0.586 9.935 -39.160 1.00 62.62 189 ALA A CA 1
ATOM 1466 C C . ALA A 1 189 ? -0.392 10.969 -38.581 1.00 62.62 189 ALA A C 1
ATOM 1468 O O . ALA A 1 189 ? -1.607 10.813 -38.835 1.00 62.62 189 ALA A O 1
#

Foldseek 3Di:
DDDPVVVVVLLVVLCCCCVPVVDDLVVSCVVPVVCNVVNVVVVVVVVVVVVVPPPDPDPVVVVVVVVVVVVVVVVVVVVVPPPPVVPPPPVVVVVVVVVVVCVVCVVLLVVLCPDAPPDPSVVVNVVVLVVVLVPQDALVSNLVSLVVVLVVLVVNLVVCVVVVNVVVNVVSVVSSVVSVVSSVVSVVD

InterPro domains:
  IPR043725 Domain of unknown function DUF5667 [PF18915] (115-177)

Radius of gyration: 44.47 Å; chains: 1; bounding box: 84×49×101 Å

Organism: NCBI:txid412755

Secondary structure (DSSP, 8-state):
---HHHHHHHHHHHHHIIIII---HHHHHHH-GGGHHHHHHHHHHHHHHHHHT--PPPHHHHHHHHHHHHHHHHHHHHHH-S-GGGG--HHHHHHHHHHHHHHHHHHHHHHHTT--TTSTTHHHHHHHHHHHHHH---HHHHHHHHHHHHHHHHHHHHHHHHTT-HHHHHHHHHHHHHHHHHHHHHHH-

Sequence (189 aa):
MRKPKEFDNILDDCLERLLTKGETIEQCLESYPEQADELKPLLQTVLATKKASAIQPRPEFKARARYQFLSALQAMEAKRSRPFLGWQPRWATAVITVLILLLVGGSTVAAASNSMPDKPLYPVKLATEHVQLALTPSDIGKAQLLAKLADKRVAEIVYLANQGKSGQIELATQRLDAYLARVAILTTA

pLDDT: mean 84.23, std 12.31, range [46.66, 96.75]